Protein AF-A0A853DNW6-F1 (afdb_monomer)

Secondary structure (DSSP, 8-state):
-HHHHHHHHHHHHHHHHHHHHHHHHHHHT---TTHHHHHHHHHHHHHHHHHTT-THHHHHHHHHHHHHHHHHHSS-HHHHHHHHHHHHHHHHHHHHTT-GGGHHHHHHHHHHHHHHHHHHTTS----------------------------S----S----HHHHTT-TTS-HHHHHHHHHHHHHHHHHHHHHHHTT-TTSHHHHHHHHIIIIIHHHHHHHHHTS-HHHHHHSEEETTEEHHHHHHHHHHHHHHHHHHHHHHHHHHHHHHHHHHHHHHHHH--SSSSSTT--

Radius of gyration: 28.54 Å; Cα contacts (8 Å, |Δi|>4): 208; chains: 1; bounding box: 100×60×70 Å

Structure (mmCIF, N/CA/C/O backbone):
data_AF-A0A853DNW6-F1
#
_entry.id   AF-A0A853DNW6-F1
#
loop_
_atom_site.group_PDB
_atom_site.id
_atom_site.type_symbol
_atom_site.label_atom_id
_atom_site.label_alt_id
_atom_site.label_comp_id
_atom_site.label_asym_id
_atom_site.label_entity_id
_atom_site.label_seq_id
_atom_site.pdbx_PDB_ins_code
_atom_site.Cartn_x
_atom_site.Cartn_y
_atom_site.Cartn_z
_atom_site.occupancy
_atom_site.B_iso_or_equiv
_atom_site.auth_seq_id
_atom_site.auth_comp_id
_atom_site.auth_asym_id
_atom_site.auth_atom_id
_atom_site.pdbx_PDB_model_num
ATOM 1 N N . MET A 1 1 ? 11.569 -39.059 -43.921 1.00 50.84 1 MET A N 1
ATOM 2 C CA . MET A 1 1 ? 10.631 -37.944 -44.204 1.00 50.84 1 MET A CA 1
ATOM 3 C C . MET A 1 1 ? 9.638 -37.727 -43.059 1.00 50.84 1 MET A C 1
ATOM 5 O O . MET A 1 1 ? 9.382 -36.578 -42.733 1.00 50.84 1 MET A O 1
ATOM 9 N N . VAL A 1 2 ? 9.155 -38.789 -42.397 1.00 51.53 2 VAL A N 1
ATOM 10 C CA . VAL A 1 2 ? 8.300 -38.691 -41.195 1.00 51.53 2 VAL A CA 1
ATOM 11 C C . VAL A 1 2 ? 9.024 -38.012 -40.018 1.00 51.53 2 VAL A C 1
ATOM 13 O O . VAL A 1 2 ? 8.469 -37.085 -39.447 1.00 51.53 2 VAL A O 1
ATOM 16 N N . ASP A 1 3 ? 10.299 -38.324 -39.749 1.00 52.59 3 ASP A N 1
ATOM 17 C CA . ASP A 1 3 ? 11.045 -37.712 -38.624 1.00 52.59 3 ASP A CA 1
ATOM 18 C C . ASP A 1 3 ? 11.279 -36.198 -38.750 1.00 52.59 3 ASP A C 1
ATOM 20 O O . ASP A 1 3 ? 11.318 -35.486 -37.748 1.00 52.59 3 ASP A O 1
ATOM 24 N N . ALA A 1 4 ? 11.379 -35.675 -39.977 1.00 54.00 4 ALA A N 1
ATOM 25 C CA . ALA A 1 4 ? 11.536 -34.238 -40.215 1.00 54.00 4 ALA A CA 1
ATOM 26 C C . ALA A 1 4 ? 10.237 -33.462 -39.932 1.00 54.00 4 ALA A C 1
ATOM 28 O O . ALA A 1 4 ? 10.277 -32.344 -39.419 1.00 54.00 4 ALA A O 1
ATOM 29 N N . ILE A 1 5 ? 9.082 -34.074 -40.218 1.00 55.91 5 ILE A N 1
ATOM 30 C CA . ILE A 1 5 ? 7.760 -33.503 -39.927 1.00 55.91 5 ILE A CA 1
ATOM 31 C C . ILE A 1 5 ? 7.489 -33.567 -38.418 1.00 55.91 5 ILE A C 1
ATOM 33 O O . ILE A 1 5 ? 7.017 -32.587 -37.841 1.00 55.91 5 ILE A O 1
ATOM 37 N N . THR A 1 6 ? 7.866 -34.667 -37.758 1.00 60.12 6 THR A N 1
ATOM 38 C CA . THR A 1 6 ? 7.758 -34.812 -36.298 1.00 60.12 6 THR A CA 1
ATOM 39 C C . THR A 1 6 ? 8.654 -33.807 -35.566 1.00 60.12 6 THR A C 1
ATOM 41 O O . THR A 1 6 ? 8.214 -33.178 -34.605 1.00 60.12 6 THR A O 1
ATOM 44 N N . GLY A 1 7 ? 9.880 -33.579 -36.054 1.00 62.66 7 GLY A N 1
ATOM 45 C CA . GLY A 1 7 ? 10.804 -32.589 -35.496 1.00 62.66 7 GLY A CA 1
ATOM 46 C C . GLY A 1 7 ? 10.314 -31.145 -35.649 1.00 62.66 7 GLY A C 1
ATOM 47 O O . GLY A 1 7 ? 10.328 -30.385 -34.681 1.00 62.66 7 GLY A O 1
ATOM 48 N N . ALA A 1 8 ? 9.812 -30.772 -36.831 1.00 68.44 8 ALA A N 1
ATOM 49 C CA . ALA A 1 8 ? 9.242 -29.442 -37.060 1.00 68.44 8 ALA A CA 1
ATOM 50 C C . ALA A 1 8 ? 7.983 -29.196 -36.207 1.00 68.44 8 ALA A C 1
ATOM 52 O O . ALA A 1 8 ? 7.830 -28.120 -35.625 1.00 68.44 8 ALA A O 1
ATOM 53 N N . GLY A 1 9 ? 7.120 -30.210 -36.068 1.00 69.00 9 GLY A N 1
ATOM 54 C CA . GLY A 1 9 ? 5.950 -30.157 -35.190 1.00 69.00 9 GLY A CA 1
ATOM 55 C C . GLY A 1 9 ? 6.324 -29.921 -33.725 1.00 69.00 9 GLY A C 1
ATOM 56 O O . GLY A 1 9 ? 5.719 -29.079 -33.064 1.00 69.00 9 GLY A O 1
ATOM 57 N N . LEU A 1 10 ? 7.378 -30.580 -33.236 1.00 70.62 10 LEU A N 1
ATOM 58 C CA . LEU A 1 10 ? 7.856 -30.427 -31.859 1.00 70.62 10 LEU A CA 1
ATOM 59 C C . LEU A 1 10 ? 8.380 -29.006 -31.568 1.00 70.62 10 LEU A C 1
ATOM 61 O O . LEU A 1 10 ? 8.158 -28.468 -30.483 1.00 70.62 10 LEU A O 1
ATOM 65 N N . VAL A 1 11 ? 9.046 -28.369 -32.539 1.00 76.88 11 VAL A N 1
ATOM 66 C CA . VAL A 1 11 ? 9.532 -26.983 -32.405 1.00 76.88 11 VAL A CA 1
ATOM 67 C C . VAL A 1 11 ? 8.363 -26.002 -32.329 1.00 76.88 11 VAL A C 1
ATOM 69 O O . VAL A 1 11 ? 8.339 -25.146 -31.445 1.00 76.88 11 VAL A O 1
ATOM 72 N N . VAL A 1 12 ? 7.359 -26.156 -33.198 1.00 78.69 12 VAL A N 1
ATOM 73 C CA . VAL A 1 12 ? 6.156 -25.306 -33.182 1.00 78.69 12 VAL A CA 1
ATOM 74 C C . VAL A 1 12 ? 5.404 -25.447 -31.856 1.00 78.69 12 VAL A C 1
ATOM 76 O O . VAL A 1 12 ? 5.006 -24.440 -31.268 1.00 78.69 12 VAL A O 1
ATOM 79 N N . VAL A 1 13 ? 5.270 -26.675 -31.344 1.00 76.94 13 VAL A N 1
ATOM 80 C CA . VAL A 1 13 ? 4.630 -26.950 -30.048 1.00 76.94 13 VAL A CA 1
ATOM 81 C C . VAL A 1 13 ? 5.397 -26.289 -28.896 1.00 76.94 13 VAL A C 1
ATOM 83 O O . VAL A 1 13 ? 4.774 -25.657 -28.045 1.00 76.94 13 VAL A O 1
ATOM 86 N N . ASN A 1 14 ? 6.734 -26.339 -28.893 1.00 78.06 14 ASN A N 1
ATOM 87 C CA . ASN A 1 14 ? 7.559 -25.696 -27.862 1.00 78.06 14 ASN A CA 1
ATOM 88 C C . ASN A 1 14 ? 7.507 -24.158 -27.901 1.00 78.06 14 ASN A C 1
ATOM 90 O O . ASN A 1 14 ? 7.472 -23.514 -26.850 1.00 78.06 14 ASN A O 1
ATOM 94 N N . VAL A 1 15 ? 7.451 -23.551 -29.089 1.00 81.56 15 VAL A N 1
ATOM 95 C CA . VAL A 1 15 ? 7.295 -22.092 -29.225 1.00 81.56 15 VAL A CA 1
ATOM 96 C C . VAL A 1 15 ? 5.901 -21.652 -28.768 1.00 81.56 15 VAL A C 1
ATOM 98 O O . VAL A 1 15 ? 5.775 -20.697 -27.998 1.00 81.56 15 VAL A O 1
ATOM 101 N N . ALA A 1 16 ? 4.853 -22.381 -29.167 1.00 79.31 16 ALA A N 1
ATOM 102 C CA . ALA A 1 16 ? 3.482 -22.122 -28.725 1.00 79.31 16 ALA A CA 1
ATOM 103 C C . ALA A 1 16 ? 3.336 -22.251 -27.198 1.00 79.31 16 ALA A C 1
ATOM 105 O O . ALA A 1 16 ? 2.684 -21.425 -26.557 1.00 79.31 16 ALA A O 1
ATOM 106 N N . ALA A 1 17 ? 4.005 -23.242 -26.612 1.00 75.44 17 ALA A N 1
ATOM 107 C CA . ALA A 1 17 ? 4.145 -23.437 -25.175 1.00 75.44 17 ALA A CA 1
ATOM 108 C C . ALA A 1 17 ? 4.784 -22.236 -24.456 1.00 75.44 17 ALA A C 1
ATOM 110 O O . ALA A 1 17 ? 4.257 -21.770 -23.439 1.00 75.44 17 ALA A O 1
ATOM 111 N N . GLY A 1 18 ? 5.875 -21.686 -24.996 1.00 74.44 18 GLY A N 1
ATOM 112 C CA . GLY A 1 18 ? 6.525 -20.497 -24.439 1.00 74.44 18 GLY A CA 1
ATOM 113 C C . GLY A 1 18 ? 5.606 -19.273 -24.433 1.00 74.44 18 GLY A C 1
ATOM 114 O O . GLY A 1 18 ? 5.425 -18.630 -23.396 1.00 74.44 18 GLY A O 1
ATOM 115 N N . VAL A 1 19 ? 4.942 -19.003 -25.561 1.00 82.94 19 VAL A N 1
ATOM 116 C CA . VAL A 1 19 ? 3.981 -17.893 -25.680 1.00 82.94 19 VAL A CA 1
ATOM 117 C C . VAL A 1 19 ? 2.788 -18.091 -24.742 1.00 82.94 19 VAL A C 1
ATOM 119 O O . VAL A 1 19 ? 2.389 -17.162 -24.037 1.00 82.94 19 VAL A O 1
ATOM 122 N N . GLY A 1 20 ? 2.242 -19.309 -24.674 1.00 75.81 20 GLY A N 1
ATOM 123 C CA . GLY A 1 20 ? 1.128 -19.642 -23.789 1.00 75.81 20 GLY A CA 1
ATOM 124 C C . GLY A 1 20 ? 1.456 -19.407 -22.313 1.00 75.81 20 GLY A C 1
ATOM 125 O O . GLY A 1 20 ? 0.621 -18.890 -21.571 1.00 75.81 20 GLY A O 1
ATOM 126 N N . THR A 1 21 ? 2.685 -19.717 -21.894 1.00 75.75 21 THR A N 1
ATOM 127 C CA . THR A 1 21 ? 3.151 -19.523 -20.513 1.00 75.75 21 THR A CA 1
ATOM 128 C C . THR A 1 21 ? 3.262 -18.035 -20.158 1.00 75.75 21 THR A C 1
ATOM 130 O O . THR A 1 21 ? 2.821 -17.616 -19.085 1.00 75.75 21 THR A O 1
ATOM 133 N N . ALA A 1 22 ? 3.760 -17.205 -21.081 1.00 78.31 22 ALA A N 1
ATOM 134 C CA . ALA A 1 22 ? 3.825 -15.752 -20.901 1.00 78.31 22 ALA A CA 1
ATOM 135 C C . ALA A 1 22 ? 2.426 -15.113 -20.809 1.00 78.31 22 ALA A C 1
ATOM 137 O O . ALA A 1 22 ? 2.160 -14.283 -19.934 1.00 78.31 22 ALA A O 1
ATOM 138 N N . VAL A 1 23 ? 1.493 -15.550 -21.663 1.00 81.38 23 VAL A N 1
ATOM 139 C CA . VAL A 1 23 ? 0.086 -15.123 -21.598 1.00 81.38 23 VAL A CA 1
ATOM 140 C C . VAL A 1 23 ? -0.550 -15.565 -20.280 1.00 81.38 23 VAL A C 1
ATOM 142 O O . VAL A 1 23 ? -1.271 -14.785 -19.653 1.00 81.38 23 VAL A O 1
ATOM 145 N N . TYR A 1 24 ? -0.261 -16.785 -19.822 1.00 79.62 24 TYR A N 1
ATOM 146 C CA . TYR A 1 24 ? -0.771 -17.293 -18.555 1.00 79.62 24 TYR A CA 1
ATOM 147 C C . TYR A 1 24 ? -0.321 -16.435 -17.375 1.00 79.62 24 TYR A C 1
ATOM 149 O O . TYR A 1 24 ? -1.185 -15.983 -16.620 1.00 79.62 24 TYR A O 1
ATOM 157 N N . ALA A 1 25 ? 0.972 -16.110 -17.279 1.00 77.50 25 ALA A N 1
ATOM 158 C CA . ALA A 1 25 ? 1.502 -15.205 -16.260 1.00 77.50 25 ALA A CA 1
ATOM 159 C C . ALA A 1 25 ? 0.790 -13.840 -16.282 1.00 77.50 25 ALA A C 1
ATOM 161 O O . ALA A 1 25 ? 0.312 -13.363 -15.251 1.00 77.50 25 ALA A O 1
ATOM 162 N N . GLY A 1 26 ? 0.609 -13.251 -17.469 1.00 74.50 26 GLY A N 1
ATOM 163 C CA . GLY A 1 26 ? -0.107 -11.982 -17.625 1.00 74.50 26 GLY A CA 1
ATOM 164 C C . GLY A 1 26 ? -1.573 -12.043 -17.176 1.00 74.50 26 GLY A C 1
ATOM 165 O O . GLY A 1 26 ? -2.093 -11.081 -16.605 1.00 74.50 26 GLY A O 1
ATOM 166 N N . THR A 1 27 ? -2.254 -13.177 -17.384 1.00 77.06 27 THR A N 1
ATOM 167 C CA . THR A 1 27 ? -3.614 -13.358 -16.852 1.00 77.06 27 THR A CA 1
ATOM 168 C C . THR A 1 27 ? -3.612 -13.604 -15.348 1.00 77.06 27 THR A C 1
ATOM 170 O O . THR A 1 27 ? -4.422 -12.999 -14.657 1.00 77.06 27 THR A O 1
ATOM 173 N N . ALA A 1 28 ? -2.694 -14.415 -14.821 1.00 71.31 28 ALA A N 1
ATOM 174 C CA . ALA A 1 28 ? -2.645 -14.783 -13.410 1.00 71.31 28 ALA A CA 1
ATOM 175 C C . ALA A 1 28 ? -2.499 -13.559 -12.485 1.00 71.31 28 ALA A C 1
ATOM 177 O O . ALA A 1 28 ? -3.177 -13.480 -11.460 1.00 71.31 28 ALA A O 1
ATOM 178 N N . PHE A 1 29 ? -1.700 -12.566 -12.890 1.00 72.94 29 PHE A N 1
ATOM 179 C CA . PHE A 1 29 ? -1.454 -11.344 -12.109 1.00 72.94 29 PHE A CA 1
ATOM 180 C C . PHE A 1 29 ? -2.278 -10.123 -12.566 1.00 72.94 29 PHE A C 1
ATOM 182 O O . PHE A 1 29 ? -2.236 -9.058 -11.948 1.00 72.94 29 PHE A O 1
ATOM 189 N N . GLY A 1 30 ? -3.077 -10.254 -13.629 1.00 66.06 30 GLY A N 1
ATOM 190 C CA . GLY A 1 30 ? -3.835 -9.147 -14.212 1.00 66.06 30 GLY A CA 1
ATOM 191 C C . GLY A 1 30 ? -5.030 -8.680 -13.363 1.00 66.06 30 GLY A C 1
ATOM 192 O O . GLY A 1 30 ? -5.907 -9.464 -12.986 1.00 66.06 30 GLY A O 1
ATOM 193 N N . ARG A 1 31 ? -5.150 -7.359 -13.151 1.00 60.19 31 ARG A N 1
ATOM 194 C CA . ARG A 1 31 ? -6.245 -6.699 -12.394 1.00 60.19 31 ARG A CA 1
ATOM 195 C C . ARG A 1 31 ? -7.592 -6.582 -13.145 1.00 60.19 31 ARG A C 1
ATOM 197 O O . ARG A 1 31 ? -8.486 -5.877 -12.690 1.00 60.19 31 ARG A O 1
ATOM 204 N N . ARG A 1 32 ? -7.778 -7.252 -14.291 1.00 63.00 32 ARG A N 1
ATOM 205 C CA . ARG A 1 32 ? -8.966 -7.069 -15.155 1.00 63.00 32 ARG A CA 1
ATOM 206 C C . ARG A 1 32 ? -10.222 -7.815 -14.636 1.00 63.00 32 ARG A C 1
ATOM 208 O O . ARG A 1 32 ? -10.110 -8.917 -14.101 1.00 63.00 32 ARG A O 1
ATOM 215 N N . PRO A 1 33 ? -11.444 -7.283 -14.854 1.00 50.28 33 PRO A N 1
ATOM 216 C CA . PRO A 1 33 ? -12.690 -7.832 -14.291 1.00 50.28 33 PRO A CA 1
ATOM 217 C C . PRO A 1 33 ? 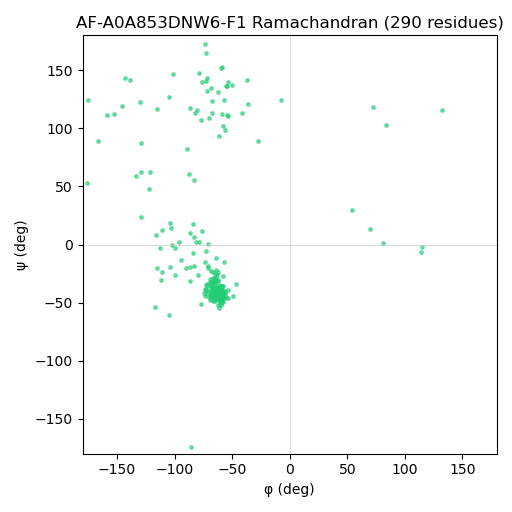-13.174 -9.174 -14.884 1.00 50.28 33 PRO A C 1
ATOM 219 O O . PRO A 1 33 ? -14.170 -9.712 -14.420 1.00 50.28 33 PRO A O 1
ATOM 222 N N . ASN A 1 34 ? -12.464 -9.769 -15.851 1.00 60.62 34 ASN A N 1
ATOM 223 C CA . ASN A 1 34 ? -12.807 -11.065 -16.468 1.00 60.62 34 ASN A CA 1
ATOM 224 C C . ASN A 1 34 ? -11.635 -12.065 -16.486 1.00 60.62 34 ASN A C 1
ATOM 226 O O . ASN A 1 34 ? -11.587 -12.973 -17.319 1.00 60.62 34 ASN A O 1
ATOM 230 N N . THR A 1 35 ? -10.676 -11.899 -15.573 1.00 68.12 35 THR A N 1
ATOM 231 C CA . THR A 1 35 ? -9.453 -12.712 -15.530 1.00 68.12 35 THR A CA 1
ATOM 232 C C . THR A 1 35 ? -9.736 -14.212 -15.391 1.00 68.12 35 THR A C 1
ATOM 234 O O . THR A 1 35 ? -9.145 -15.002 -16.114 1.00 68.12 35 THR A O 1
ATOM 237 N N . VAL A 1 36 ? -10.705 -14.615 -14.562 1.00 68.25 36 VAL A N 1
ATOM 238 C CA . VAL A 1 36 ? -10.947 -16.036 -14.240 1.00 68.25 36 VAL A CA 1
ATOM 239 C C . VAL A 1 36 ? -11.305 -16.873 -15.473 1.00 68.25 36 VAL A C 1
ATOM 241 O O . VAL A 1 36 ? -10.688 -17.907 -15.710 1.00 68.25 36 VAL A O 1
ATOM 244 N N . ARG A 1 37 ? -12.254 -16.412 -16.302 1.00 76.00 37 ARG A N 1
ATOM 245 C CA . ARG A 1 37 ? -12.680 -17.155 -17.504 1.00 76.00 37 ARG A CA 1
ATOM 246 C C . ARG A 1 37 ? -11.546 -17.284 -18.521 1.00 76.00 37 ARG A C 1
ATOM 248 O O . ARG A 1 37 ? -11.428 -18.311 -19.176 1.00 76.00 37 ARG A O 1
ATOM 255 N N . ARG A 1 38 ? -10.709 -16.249 -18.641 1.00 76.06 38 ARG A N 1
ATOM 256 C CA . ARG A 1 38 ? -9.553 -16.252 -19.548 1.00 76.06 38 ARG A CA 1
ATOM 257 C C . ARG A 1 38 ? -8.448 -17.174 -19.039 1.00 76.06 38 ARG A C 1
ATOM 259 O O . ARG A 1 38 ? -7.919 -17.943 -19.829 1.00 76.06 38 ARG A O 1
ATOM 266 N N . SER A 1 39 ? -8.159 -17.163 -17.738 1.00 76.12 39 SER A N 1
ATOM 267 C CA . SER A 1 39 ? -7.160 -18.053 -17.144 1.00 76.12 39 SER A CA 1
ATOM 268 C C . SER A 1 39 ? -7.533 -19.527 -17.300 1.00 76.12 39 SER A C 1
ATOM 270 O O . SER A 1 39 ? -6.659 -20.308 -17.641 1.00 76.12 39 SER A O 1
ATOM 272 N N . VAL A 1 40 ? -8.809 -19.909 -17.150 1.00 79.31 40 VAL A N 1
ATOM 273 C CA . VAL A 1 40 ? -9.253 -21.305 -17.366 1.00 79.31 40 VAL A CA 1
ATOM 274 C C . VAL A 1 40 ? -8.975 -21.775 -18.795 1.00 79.31 40 VAL A C 1
ATOM 276 O O . VAL A 1 40 ? -8.433 -22.859 -18.985 1.00 79.31 40 VAL A O 1
ATOM 279 N N . VAL A 1 41 ? -9.299 -20.950 -19.797 1.00 82.19 41 VAL A N 1
ATOM 280 C CA . VAL A 1 41 ? -9.031 -21.285 -21.206 1.00 82.19 41 VAL A CA 1
ATOM 281 C C . VAL A 1 41 ? -7.530 -21.450 -21.442 1.00 82.19 41 VAL A C 1
ATOM 283 O O . VAL A 1 41 ? -7.116 -22.419 -22.066 1.00 82.19 41 VAL A O 1
ATOM 286 N N . VAL A 1 42 ? -6.709 -20.546 -20.901 1.00 81.31 42 VAL A N 1
ATOM 287 C CA . VAL A 1 42 ? -5.250 -20.622 -21.052 1.00 81.31 42 VAL A CA 1
ATOM 288 C C . VAL A 1 42 ? -4.673 -21.856 -20.349 1.00 81.31 42 VAL A C 1
ATOM 290 O O . VAL A 1 42 ? -3.845 -22.541 -20.936 1.00 81.31 42 VAL A O 1
ATOM 293 N N . ILE A 1 43 ? -5.143 -22.198 -19.145 1.00 80.00 43 ILE A N 1
ATOM 294 C CA . ILE A 1 43 ? -4.722 -23.414 -18.424 1.00 80.00 43 ILE A CA 1
ATOM 295 C C . ILE A 1 43 ? -5.045 -24.669 -19.244 1.00 80.00 43 ILE A C 1
ATOM 297 O O . ILE A 1 43 ? -4.197 -25.549 -19.367 1.00 80.00 43 ILE A O 1
ATOM 301 N N . LEU A 1 44 ? -6.239 -24.739 -19.842 1.00 83.38 44 LEU A N 1
ATOM 302 C CA . LEU A 1 44 ? -6.650 -25.870 -20.678 1.00 83.38 44 LEU A CA 1
ATOM 303 C C . LEU A 1 44 ? -5.746 -25.999 -21.912 1.00 83.38 44 LEU A C 1
ATOM 305 O O . LEU A 1 44 ? -5.258 -27.089 -22.203 1.00 83.38 44 LEU A O 1
ATOM 309 N N . VAL A 1 45 ? -5.453 -24.882 -22.584 1.00 83.81 45 VAL A N 1
ATOM 310 C CA . VAL A 1 45 ? -4.518 -24.845 -23.721 1.00 83.81 45 VAL A CA 1
ATOM 311 C C . VAL A 1 45 ? -3.119 -25.319 -23.310 1.00 83.81 45 VAL A C 1
ATOM 313 O O . VAL A 1 45 ? -2.515 -26.113 -24.028 1.00 83.81 45 VAL A O 1
ATOM 316 N N . LEU A 1 46 ? -2.620 -24.906 -22.140 1.00 77.69 46 LEU A N 1
ATOM 317 C CA . LEU A 1 46 ? -1.325 -25.363 -21.622 1.00 77.69 46 LEU A CA 1
ATOM 318 C C . LEU A 1 46 ? -1.315 -26.859 -21.282 1.00 77.69 46 LEU A C 1
ATOM 320 O O . LEU A 1 46 ? -0.320 -27.527 -21.552 1.00 77.69 46 LEU A O 1
ATOM 324 N N . CYS A 1 47 ? -2.411 -27.407 -20.749 1.00 78.62 47 CYS A N 1
ATOM 325 C CA . CYS A 1 47 ? -2.527 -28.846 -20.492 1.00 78.62 47 CYS A CA 1
ATOM 326 C C . CYS A 1 47 ? -2.492 -29.655 -21.797 1.00 78.62 47 CYS A C 1
ATOM 328 O O . CYS A 1 47 ? -1.812 -30.675 -21.876 1.00 78.62 47 CYS A O 1
ATOM 330 N N . VAL A 1 48 ? -3.180 -29.180 -22.840 1.00 81.88 48 VAL A N 1
ATOM 331 C CA . VAL A 1 48 ? -3.158 -29.813 -24.168 1.00 81.88 48 VAL A CA 1
ATOM 332 C C . VAL A 1 48 ? -1.752 -29.763 -24.776 1.00 81.88 48 VAL A C 1
ATOM 334 O O . VAL A 1 48 ? -1.274 -30.773 -25.285 1.00 81.88 48 VAL A O 1
ATOM 337 N N . LEU A 1 49 ? -1.052 -28.629 -24.665 1.00 77.75 49 LEU A N 1
ATOM 338 C CA . LEU A 1 49 ? 0.337 -28.489 -25.126 1.00 77.75 49 LEU A CA 1
ATOM 339 C C . LEU A 1 49 ? 1.306 -29.416 -24.376 1.00 77.75 49 LEU A C 1
ATOM 341 O O . LEU A 1 49 ? 2.208 -29.985 -24.990 1.00 77.75 49 LEU A O 1
ATOM 345 N N . ALA A 1 50 ? 1.103 -29.610 -23.072 1.00 76.56 50 ALA A N 1
ATOM 346 C CA . ALA A 1 50 ? 1.898 -30.542 -22.281 1.00 76.56 50 ALA A CA 1
ATOM 347 C C . ALA A 1 50 ? 1.687 -32.005 -22.721 1.00 76.56 50 ALA A C 1
ATOM 349 O O . ALA A 1 50 ? 2.665 -32.739 -22.852 1.00 76.56 50 ALA A O 1
ATOM 350 N N . LEU A 1 51 ? 0.449 -32.408 -23.045 1.00 78.31 51 LEU A N 1
ATOM 351 C CA . LEU A 1 51 ? 0.145 -33.737 -23.607 1.00 78.31 51 LEU A CA 1
ATOM 352 C C . LEU A 1 51 ? 0.720 -33.942 -25.020 1.00 78.31 51 LEU A C 1
ATOM 354 O O . LEU A 1 51 ? 1.055 -35.064 -25.388 1.00 78.31 51 LEU A O 1
ATOM 358 N N . LEU A 1 52 ? 0.867 -32.867 -25.799 1.00 77.88 52 LEU A N 1
ATOM 359 C CA . LEU A 1 52 ? 1.438 -32.877 -27.155 1.00 77.88 52 LEU A CA 1
ATOM 360 C C . LEU A 1 52 ? 2.979 -32.950 -27.187 1.00 77.88 52 LEU A C 1
ATOM 362 O O . LEU A 1 52 ? 3.561 -32.920 -28.270 1.00 77.88 52 LEU A O 1
ATOM 366 N N . GLY A 1 53 ? 3.647 -33.048 -26.030 1.00 70.44 53 GLY A N 1
ATOM 367 C CA . GLY A 1 53 ? 5.099 -33.253 -25.934 1.00 70.44 53 GLY A CA 1
ATOM 368 C C . GLY A 1 53 ? 5.887 -32.101 -25.302 1.00 70.44 53 GLY A C 1
ATOM 369 O O . GLY A 1 53 ? 7.094 -32.235 -25.106 1.00 70.44 53 GLY A O 1
ATOM 370 N N . ALA A 1 54 ? 5.243 -30.993 -24.916 1.00 75.88 54 ALA A N 1
ATOM 371 C CA . ALA A 1 54 ? 5.900 -29.890 -24.206 1.00 75.88 54 ALA A CA 1
ATOM 372 C C . ALA A 1 54 ? 5.901 -30.104 -22.680 1.00 75.88 54 ALA A C 1
ATOM 374 O O . ALA A 1 54 ? 5.351 -29.304 -21.922 1.00 75.88 54 ALA A O 1
ATOM 375 N N . GLY A 1 55 ? 6.532 -31.183 -22.208 1.00 71.69 55 GLY A N 1
ATOM 376 C CA . GLY A 1 55 ? 6.542 -31.548 -20.781 1.00 71.69 55 GLY A CA 1
ATOM 377 C C . GLY A 1 55 ? 7.119 -30.468 -19.850 1.00 71.69 55 GLY A C 1
ATOM 378 O O . GLY A 1 55 ? 6.694 -30.350 -18.703 1.00 71.69 55 GLY A O 1
ATOM 379 N N . TRP A 1 56 ? 8.020 -29.609 -20.347 1.00 78.25 56 TRP A N 1
ATOM 380 C CA . TRP A 1 56 ? 8.600 -28.495 -19.581 1.00 78.25 56 TRP A CA 1
ATOM 381 C C . TRP A 1 56 ? 7.559 -27.443 -19.149 1.00 78.25 56 TRP A C 1
ATOM 383 O O . TRP A 1 56 ? 7.721 -26.784 -18.120 1.00 78.25 56 TRP A O 1
ATOM 393 N N . VAL A 1 57 ? 6.455 -27.318 -19.893 1.00 80.12 57 VAL A N 1
ATOM 394 C CA . VAL A 1 57 ? 5.368 -26.371 -19.603 1.00 80.12 57 VAL A CA 1
ATOM 395 C C . VAL A 1 57 ? 4.662 -26.713 -18.307 1.00 80.12 57 VAL A C 1
ATOM 397 O O . VAL A 1 57 ? 4.228 -25.809 -17.599 1.00 80.12 57 VAL A O 1
ATOM 400 N N . ALA A 1 58 ? 4.570 -27.999 -17.962 1.00 77.25 58 ALA A N 1
ATOM 401 C CA . ALA A 1 58 ? 3.957 -28.417 -16.709 1.00 77.25 58 ALA A CA 1
ATOM 402 C C . ALA A 1 58 ? 4.717 -27.841 -15.502 1.00 77.25 58 ALA A C 1
ATOM 404 O O . ALA A 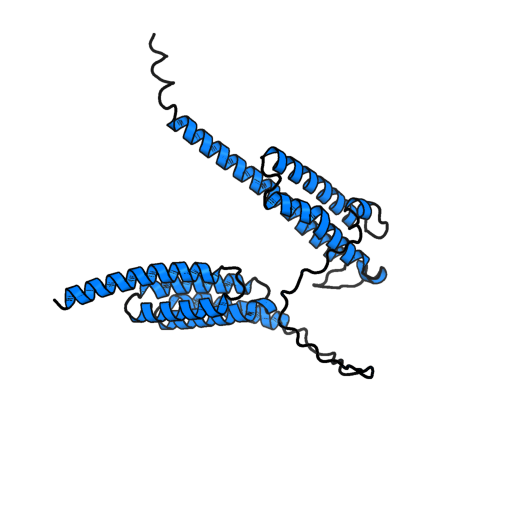1 58 ? 4.094 -27.386 -14.544 1.00 77.25 58 ALA A O 1
ATOM 405 N N . PHE A 1 59 ? 6.051 -27.763 -15.580 1.00 77.25 59 PHE A N 1
ATOM 406 C CA . PHE A 1 59 ? 6.888 -27.179 -14.529 1.00 77.25 59 PHE A CA 1
ATOM 407 C C . PHE A 1 59 ? 6.693 -25.661 -14.419 1.00 77.25 59 PHE A C 1
ATOM 409 O O . PHE A 1 59 ? 6.457 -25.143 -13.326 1.00 77.25 59 PHE A O 1
ATOM 416 N N . ALA A 1 60 ? 6.734 -24.944 -15.546 1.00 78.62 60 ALA A N 1
ATOM 417 C CA . ALA A 1 60 ? 6.568 -23.489 -15.563 1.00 78.62 60 ALA A CA 1
ATOM 418 C C . ALA A 1 60 ? 5.135 -23.056 -15.195 1.00 78.62 60 ALA A C 1
ATOM 420 O O . ALA A 1 60 ? 4.932 -22.142 -14.391 1.00 78.62 60 ALA A O 1
ATOM 421 N N . GLY A 1 61 ? 4.130 -23.748 -15.736 1.00 75.81 61 GLY A N 1
ATOM 422 C CA . GLY A 1 61 ? 2.715 -23.518 -15.453 1.00 75.81 61 GLY A CA 1
ATOM 423 C C . GLY A 1 61 ? 2.360 -23.774 -13.990 1.00 75.81 61 GLY A C 1
ATOM 424 O O . GLY A 1 61 ? 1.622 -22.984 -13.389 1.00 75.81 61 GLY A O 1
ATOM 425 N N . ALA A 1 62 ? 2.935 -24.815 -13.380 1.00 77.31 62 ALA A N 1
ATOM 426 C CA . ALA A 1 62 ? 2.755 -25.086 -11.959 1.00 77.31 62 ALA A CA 1
ATOM 427 C C . ALA A 1 62 ? 3.333 -23.976 -11.070 1.00 77.31 62 ALA A C 1
ATOM 429 O O . ALA A 1 62 ? 2.654 -23.534 -10.145 1.00 77.31 62 ALA A O 1
ATOM 430 N N . GLY A 1 63 ? 4.529 -23.463 -11.379 1.00 76.81 63 GLY A N 1
ATOM 431 C CA . GLY A 1 63 ? 5.136 -22.357 -10.628 1.00 76.81 63 GLY A CA 1
ATOM 432 C C . GLY A 1 63 ? 4.283 -21.083 -10.649 1.00 76.81 63 GLY A C 1
ATOM 433 O O . GLY A 1 63 ? 4.047 -20.466 -9.609 1.00 76.81 63 GLY A O 1
ATOM 434 N N . ILE A 1 64 ? 3.735 -20.725 -11.814 1.00 81.00 64 ILE A N 1
ATOM 435 C CA . ILE A 1 64 ? 2.847 -19.558 -11.956 1.00 81.00 64 ILE A CA 1
ATOM 436 C C . ILE A 1 64 ? 1.525 -19.778 -11.204 1.00 81.00 64 ILE A C 1
ATOM 438 O O . ILE A 1 64 ? 1.033 -18.865 -10.537 1.00 81.00 64 ILE A O 1
ATOM 442 N N . SER A 1 65 ? 0.967 -20.992 -11.262 1.00 79.00 65 SER A N 1
ATOM 443 C CA . SER A 1 65 ? -0.258 -21.356 -10.533 1.00 79.00 65 SER A CA 1
ATOM 444 C C . SER A 1 65 ? -0.055 -21.288 -9.017 1.00 79.00 65 SER A C 1
ATOM 446 O O . SER A 1 65 ? -0.930 -20.803 -8.298 1.00 79.00 65 SER A O 1
ATOM 448 N N . LEU A 1 66 ? 1.114 -21.726 -8.539 1.00 78.31 66 LEU A N 1
ATOM 449 C CA . LEU A 1 66 ? 1.507 -21.685 -7.134 1.00 78.31 66 LEU A CA 1
ATOM 450 C C . LEU A 1 66 ? 1.635 -20.240 -6.650 1.00 78.31 66 LEU A C 1
ATOM 452 O O . LEU A 1 66 ? 1.036 -19.876 -5.642 1.00 78.31 66 LEU A O 1
ATOM 456 N N . ALA A 1 67 ? 2.341 -19.395 -7.403 1.00 78.00 67 ALA A N 1
ATOM 457 C CA . ALA A 1 67 ? 2.468 -17.976 -7.093 1.00 78.00 67 ALA A CA 1
ATOM 458 C C . ALA A 1 67 ? 1.094 -17.284 -7.052 1.00 78.00 67 ALA A C 1
ATOM 460 O O . ALA A 1 67 ? 0.785 -16.576 -6.095 1.00 78.00 67 ALA A O 1
ATOM 461 N N . ALA A 1 68 ? 0.222 -17.561 -8.027 1.00 78.44 68 ALA A N 1
ATOM 462 C CA . ALA A 1 68 ? -1.141 -17.034 -8.049 1.00 78.44 68 ALA A CA 1
ATOM 463 C C . ALA A 1 68 ? -1.983 -17.517 -6.854 1.00 78.44 68 ALA A C 1
ATOM 465 O O . ALA A 1 68 ? -2.757 -16.740 -6.292 1.00 78.44 68 ALA A O 1
ATOM 466 N N . PHE A 1 69 ? -1.833 -18.783 -6.448 1.00 78.38 69 PHE A N 1
ATOM 467 C CA . PHE A 1 69 ? -2.487 -19.342 -5.265 1.00 78.38 69 PHE A CA 1
ATOM 468 C C . PHE A 1 69 ? -2.013 -18.652 -3.983 1.00 78.38 69 PHE A C 1
ATOM 470 O O . PHE A 1 69 ? -2.843 -18.222 -3.183 1.00 78.38 69 PHE A O 1
ATOM 477 N N . VAL A 1 70 ? -0.702 -18.470 -3.820 1.00 76.44 70 VAL A N 1
ATOM 478 C CA . VAL A 1 70 ? -0.105 -17.762 -2.680 1.00 76.44 70 VAL A CA 1
ATOM 479 C C . VAL A 1 70 ? -0.619 -16.322 -2.619 1.00 76.44 70 VAL A C 1
ATOM 481 O O . VAL A 1 70 ? -1.188 -15.920 -1.606 1.00 76.44 70 VAL A O 1
ATOM 484 N N . THR A 1 71 ? -0.537 -15.558 -3.712 1.00 77.06 71 THR A N 1
ATOM 485 C CA . THR A 1 71 ? -1.050 -14.177 -3.759 1.00 77.06 71 THR A CA 1
ATOM 486 C C . THR A 1 71 ? -2.541 -14.104 -3.424 1.00 77.06 71 THR A C 1
ATOM 488 O O . THR A 1 71 ? -2.984 -13.203 -2.712 1.00 77.06 71 THR A O 1
ATOM 491 N N . ALA A 1 72 ? -3.329 -15.065 -3.905 1.00 71.69 72 ALA A N 1
ATOM 492 C CA . ALA A 1 72 ? -4.750 -15.143 -3.600 1.00 71.69 72 ALA A CA 1
ATOM 493 C C . ALA A 1 72 ? -5.033 -15.511 -2.131 1.00 71.69 72 ALA A C 1
ATOM 495 O O . ALA A 1 72 ? -6.025 -15.037 -1.575 1.00 71.69 72 ALA A O 1
ATOM 496 N N . MET A 1 73 ? -4.172 -16.317 -1.501 1.00 70.81 73 MET A N 1
ATOM 497 C CA . MET A 1 73 ? -4.309 -16.768 -0.111 1.00 70.81 73 MET A CA 1
ATOM 498 C C . MET A 1 73 ? -4.032 -15.645 0.899 1.00 70.81 73 MET A C 1
ATOM 500 O O . MET A 1 73 ? -4.688 -15.582 1.939 1.00 70.81 73 MET A O 1
ATOM 504 N N . PHE A 1 74 ? -3.104 -14.737 0.585 1.00 69.19 74 PHE A N 1
ATOM 505 C CA . PHE A 1 74 ? -2.816 -13.551 1.404 1.00 69.19 74 PHE A CA 1
ATOM 506 C C . PHE A 1 74 ? -3.762 -12.367 1.127 1.00 69.19 74 PHE A C 1
ATOM 508 O O . PHE A 1 74 ? -3.728 -11.370 1.844 1.00 69.19 74 PHE A O 1
ATOM 515 N N . GLY A 1 75 ? -4.624 -12.471 0.110 1.00 66.81 75 GLY A N 1
ATOM 516 C CA . GLY A 1 75 ? -5.643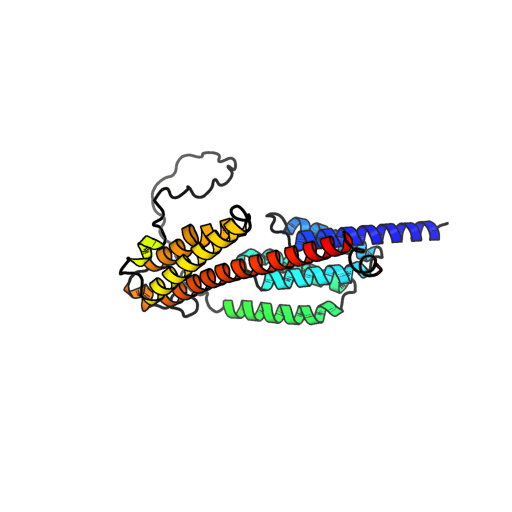 -11.473 -0.209 1.00 66.81 75 GLY A CA 1
ATOM 517 C C . GLY A 1 75 ? -6.954 -11.648 0.570 1.00 66.81 75 GLY A C 1
ATOM 518 O O . GLY A 1 75 ? -7.109 -12.514 1.425 1.00 66.81 75 GLY A O 1
ATOM 519 N N . ASN A 1 76 ? -7.961 -10.836 0.240 1.00 69.25 76 ASN A N 1
ATOM 520 C CA . ASN A 1 76 ? -9.293 -10.950 0.844 1.00 69.25 76 ASN A CA 1
ATOM 521 C C . ASN A 1 76 ? -10.012 -12.226 0.354 1.00 69.25 76 ASN A C 1
ATOM 523 O O . ASN A 1 76 ? -10.452 -12.277 -0.801 1.00 69.25 76 ASN A O 1
ATOM 527 N N . LEU A 1 77 ? -10.168 -13.237 1.225 1.00 61.31 77 LEU A N 1
ATOM 528 C CA . LEU A 1 77 ? -10.721 -14.559 0.873 1.00 61.31 77 LEU A CA 1
ATOM 529 C C . LEU A 1 77 ? -12.122 -14.480 0.241 1.00 61.31 77 LEU A C 1
ATOM 531 O O . LEU A 1 77 ? -12.382 -15.169 -0.741 1.00 61.31 77 LEU A O 1
ATOM 535 N N . SER A 1 78 ? -13.012 -13.610 0.733 1.00 62.53 78 SER A N 1
ATOM 536 C CA . SER A 1 78 ? -14.395 -13.502 0.226 1.00 62.53 78 SER A CA 1
ATOM 537 C C . SER A 1 78 ? -14.476 -12.984 -1.215 1.00 62.53 78 SER A C 1
ATOM 539 O O . SER A 1 78 ? -15.319 -13.424 -1.993 1.00 62.53 78 SER A O 1
ATOM 541 N N . LYS A 1 79 ? -13.562 -12.088 -1.605 1.00 65.06 79 LYS A N 1
ATOM 542 C CA . LYS A 1 79 ? -13.481 -11.534 -2.968 1.00 65.06 79 LYS A CA 1
ATOM 543 C C . LYS A 1 79 ? -12.636 -12.405 -3.905 1.00 65.06 79 LYS A C 1
ATOM 545 O O . LYS A 1 79 ? -12.778 -12.314 -5.123 1.00 65.06 79 LYS A O 1
ATOM 550 N N . THR A 1 80 ? -11.788 -13.268 -3.345 1.00 66.94 80 THR A N 1
ATOM 551 C CA . THR A 1 80 ? -10.756 -14.018 -4.083 1.00 66.94 80 THR A CA 1
ATOM 552 C C . THR A 1 80 ? -11.023 -15.530 -4.123 1.00 66.94 80 THR A C 1
ATOM 554 O O . THR A 1 80 ? -10.334 -16.250 -4.840 1.00 66.94 80 THR A O 1
ATOM 557 N N . ALA A 1 81 ? -12.078 -16.019 -3.459 1.00 69.50 81 ALA A N 1
ATOM 558 C CA . ALA A 1 81 ? -12.452 -17.436 -3.389 1.00 69.50 81 ALA A CA 1
ATOM 559 C C . ALA A 1 81 ? -12.493 -18.138 -4.758 1.00 69.50 81 ALA A C 1
ATOM 561 O O . ALA A 1 81 ? -11.935 -19.218 -4.922 1.00 69.50 81 ALA A O 1
ATOM 562 N N . ARG A 1 82 ? -13.072 -17.501 -5.787 1.00 72.25 82 ARG A N 1
ATOM 563 C CA . ARG A 1 82 ? -13.101 -18.080 -7.145 1.00 72.25 82 ARG A CA 1
ATOM 564 C C . ARG A 1 82 ? -11.714 -18.214 -7.774 1.00 72.25 82 ARG A C 1
ATOM 566 O O . ARG A 1 82 ? -11.490 -19.143 -8.538 1.00 72.25 82 ARG A O 1
ATOM 573 N N . ARG A 1 83 ? -10.785 -17.302 -7.470 1.00 72.06 83 ARG A N 1
ATOM 574 C CA . ARG A 1 83 ? -9.403 -17.383 -7.965 1.00 72.06 83 ARG A CA 1
ATOM 575 C C . ARG A 1 83 ? -8.634 -18.496 -7.258 1.00 72.06 83 ARG A C 1
ATOM 577 O O . ARG A 1 83 ? -7.917 -19.213 -7.939 1.00 72.06 83 ARG A O 1
ATOM 584 N N . LEU A 1 84 ? -8.858 -18.681 -5.953 1.00 74.00 84 LEU A N 1
ATOM 585 C CA . LEU A 1 84 ? -8.276 -19.778 -5.168 1.00 74.00 84 LEU A CA 1
ATOM 586 C C . LEU A 1 84 ? -8.685 -21.153 -5.697 1.00 74.00 84 LEU A C 1
ATOM 588 O O . LEU A 1 84 ? -7.838 -22.021 -5.863 1.00 74.00 84 LEU A O 1
ATOM 592 N N . VAL A 1 85 ? -9.972 -21.345 -6.001 1.00 77.81 85 VAL A N 1
ATOM 593 C CA . VAL A 1 85 ? -10.462 -22.623 -6.542 1.00 77.81 85 VAL A CA 1
ATOM 594 C C . VAL A 1 85 ? -9.836 -22.917 -7.905 1.00 77.81 85 VAL A C 1
ATOM 596 O O . VAL A 1 85 ? -9.422 -24.041 -8.166 1.00 77.81 85 VAL A O 1
ATOM 599 N N . VAL A 1 86 ? -9.720 -21.908 -8.772 1.00 78.31 86 VAL A N 1
ATOM 600 C CA . VAL A 1 86 ? -9.155 -22.092 -10.116 1.00 78.31 86 VAL A CA 1
ATOM 601 C C . VAL A 1 86 ? -7.650 -22.355 -10.077 1.00 78.31 86 VAL A C 1
ATOM 603 O O . VAL A 1 86 ? -7.186 -23.223 -10.811 1.00 78.31 86 VAL A O 1
ATOM 606 N N . SER A 1 87 ? -6.886 -21.671 -9.221 1.00 74.75 87 SER A N 1
ATOM 607 C CA . SER A 1 87 ? -5.455 -21.960 -9.066 1.00 74.75 87 SER A CA 1
ATOM 608 C C . SER A 1 87 ? -5.205 -23.305 -8.381 1.00 74.75 87 SER A C 1
ATOM 610 O O . SER A 1 87 ? -4.300 -24.022 -8.794 1.00 74.75 87 SER A O 1
ATOM 612 N N . ALA A 1 88 ? -6.040 -23.707 -7.418 1.00 79.19 88 ALA A N 1
ATOM 613 C CA . ALA A 1 88 ? -5.989 -25.043 -6.824 1.00 79.19 88 ALA A CA 1
ATOM 614 C C . ALA A 1 88 ? -6.253 -26.147 -7.862 1.00 79.19 88 ALA A C 1
ATOM 616 O O . ALA A 1 88 ? -5.491 -27.107 -7.948 1.00 79.19 88 ALA A O 1
ATOM 617 N N . LEU A 1 89 ? -7.288 -25.991 -8.696 1.00 81.69 89 LEU A N 1
ATOM 618 C CA . LEU A 1 89 ? -7.581 -26.932 -9.783 1.00 81.69 89 LEU A CA 1
ATOM 619 C C . LEU A 1 89 ? -6.450 -26.990 -10.815 1.00 81.69 89 LEU A C 1
ATOM 621 O O . LEU A 1 89 ? -6.122 -28.072 -11.295 1.00 81.69 89 LEU A O 1
ATOM 625 N N . ALA A 1 90 ? -5.827 -25.851 -11.130 1.00 75.25 90 ALA A N 1
ATOM 626 C CA . ALA A 1 90 ? -4.670 -25.805 -12.019 1.00 75.25 90 ALA A CA 1
ATOM 627 C C . ALA A 1 90 ? -3.477 -26.583 -11.441 1.00 75.25 90 ALA A C 1
ATOM 629 O O . ALA A 1 90 ? -2.851 -27.356 -12.159 1.00 75.25 90 ALA A O 1
ATOM 630 N N . LEU A 1 91 ? -3.195 -26.429 -10.143 1.00 75.69 91 LEU A N 1
ATOM 631 C CA . LEU A 1 91 ? -2.118 -27.152 -9.458 1.00 75.69 91 LEU A CA 1
ATOM 632 C C . LEU A 1 91 ? -2.344 -28.668 -9.479 1.00 75.69 91 LEU A C 1
ATOM 634 O O . LEU A 1 91 ? -1.417 -29.416 -9.785 1.00 75.69 91 LEU A O 1
ATOM 638 N N . VAL A 1 92 ? -3.580 -29.120 -9.245 1.00 79.25 92 VAL A N 1
ATOM 639 C CA . VAL A 1 92 ? -3.950 -30.542 -9.355 1.00 79.25 92 VAL A CA 1
ATOM 640 C C . VAL A 1 92 ? -3.787 -31.047 -10.791 1.00 79.25 92 VAL A C 1
ATOM 642 O O . VA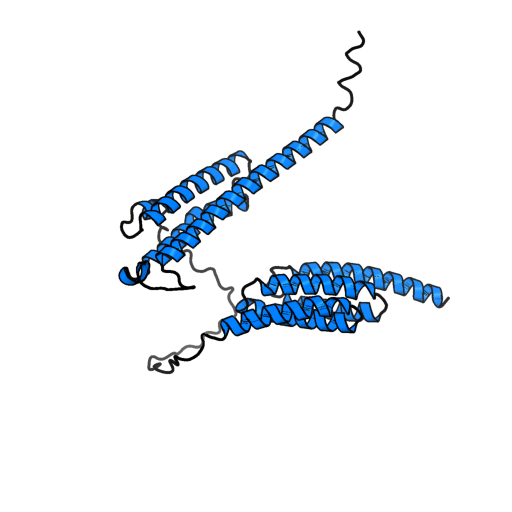L A 1 92 ? -3.209 -32.111 -11.002 1.00 79.25 92 VAL A O 1
ATOM 645 N N . ALA A 1 93 ? -4.240 -30.278 -11.786 1.00 78.19 93 ALA A N 1
ATOM 646 C CA . ALA A 1 93 ? -4.093 -30.645 -13.191 1.00 78.19 93 ALA A CA 1
ATOM 647 C C . ALA A 1 93 ? -2.613 -30.784 -13.585 1.00 78.19 93 ALA A C 1
ATOM 649 O O . ALA A 1 93 ? -2.216 -31.827 -14.092 1.00 78.19 93 ALA A O 1
ATOM 650 N N . PHE A 1 94 ? -1.767 -29.793 -13.287 1.00 74.69 94 PHE A N 1
ATOM 651 C CA . PHE A 1 94 ? -0.337 -29.862 -13.612 1.00 74.69 94 PHE A CA 1
ATOM 652 C C . PHE A 1 94 ? 0.406 -30.970 -12.852 1.00 74.69 94 PHE A C 1
ATOM 654 O O . PHE A 1 94 ? 1.340 -31.559 -13.398 1.00 74.69 94 PHE A O 1
ATOM 661 N N . SER A 1 95 ? -0.027 -31.301 -11.631 1.00 73.88 95 SER A N 1
ATOM 662 C CA . SER A 1 95 ? 0.519 -32.425 -10.867 1.00 73.88 95 SER A CA 1
ATOM 663 C C . SER A 1 95 ? 0.299 -33.770 -11.574 1.00 73.88 95 SER A C 1
ATOM 665 O O . SER A 1 95 ? 1.243 -34.550 -11.707 1.00 73.88 95 SER A O 1
ATOM 667 N N . LEU A 1 96 ? -0.900 -34.002 -12.125 1.00 75.12 96 LEU A N 1
ATOM 668 C CA . LEU A 1 96 ? -1.217 -35.212 -12.898 1.00 75.12 96 LEU A CA 1
ATOM 669 C C . LEU A 1 96 ? -0.415 -35.318 -14.207 1.00 75.12 96 LEU A C 1
ATOM 671 O O . LEU A 1 96 ? -0.183 -36.424 -14.689 1.00 75.12 96 LEU A O 1
ATOM 675 N N . LEU A 1 97 ? 0.042 -34.191 -14.766 1.00 71.00 97 LEU A N 1
ATOM 676 C CA . LEU A 1 97 ? 0.862 -34.137 -15.984 1.00 71.00 97 LEU A CA 1
ATOM 677 C C . LEU A 1 97 ? 2.382 -34.283 -15.734 1.00 71.00 97 LEU A C 1
ATOM 679 O O . LEU A 1 97 ? 3.172 -34.086 -16.656 1.00 71.00 97 LEU A O 1
ATOM 683 N N . GLY A 1 98 ? 2.812 -34.645 -14.519 1.00 66.19 98 GLY A N 1
ATOM 684 C CA . GLY A 1 98 ? 4.211 -34.988 -14.213 1.00 66.19 98 GLY A CA 1
ATOM 685 C C . GLY A 1 98 ? 4.933 -34.024 -13.268 1.00 66.19 98 GLY A C 1
ATOM 686 O O . GLY A 1 98 ? 6.030 -34.337 -12.799 1.00 66.19 98 GLY A O 1
ATOM 687 N N . ALA A 1 99 ? 4.312 -32.900 -12.893 1.00 70.56 99 ALA A N 1
ATOM 688 C CA . ALA A 1 99 ? 4.839 -31.967 -11.893 1.00 70.56 99 ALA A CA 1
ATOM 689 C C . ALA A 1 99 ? 4.513 -32.420 -10.453 1.00 70.56 99 ALA A C 1
ATOM 691 O O . ALA A 1 99 ? 3.913 -31.693 -9.664 1.00 70.56 99 ALA A O 1
ATOM 692 N N . HIS A 1 100 ? 4.901 -33.645 -10.099 1.00 68.06 100 HIS A N 1
ATOM 693 C CA . HIS A 1 100 ? 4.628 -34.244 -8.787 1.00 68.06 100 HIS A CA 1
ATOM 694 C C . HIS A 1 100 ? 5.320 -33.509 -7.621 1.00 68.06 100 HIS A C 1
ATOM 696 O O . HIS A 1 100 ? 4.754 -33.457 -6.535 1.00 68.06 100 HIS A O 1
ATOM 702 N N . TRP A 1 101 ? 6.464 -32.848 -7.860 1.00 76.88 101 TRP A N 1
ATOM 703 C CA . TRP A 1 101 ? 7.178 -31.999 -6.882 1.00 76.88 101 TRP A CA 1
ATOM 704 C C . TRP A 1 101 ? 6.335 -30.851 -6.297 1.00 76.88 101 TRP A C 1
ATOM 706 O O . TRP A 1 101 ? 6.703 -30.240 -5.300 1.00 76.88 101 TRP A O 1
ATOM 716 N N . VAL A 1 102 ? 5.199 -30.538 -6.922 1.00 70.06 102 VAL A N 1
ATOM 717 C CA . VAL A 1 102 ? 4.278 -29.474 -6.508 1.00 70.06 102 VAL A CA 1
ATOM 718 C C . VAL A 1 102 ? 3.332 -29.944 -5.401 1.00 70.06 102 VAL A C 1
ATOM 720 O O . VAL A 1 102 ? 2.769 -29.115 -4.688 1.00 70.06 102 VAL A O 1
ATOM 723 N N . LEU A 1 103 ? 3.165 -31.258 -5.220 1.00 69.94 103 LEU A N 1
ATOM 724 C CA . LEU A 1 103 ? 2.271 -31.819 -4.205 1.00 69.94 103 LEU A CA 1
ATOM 725 C C . LEU A 1 103 ? 2.720 -31.456 -2.789 1.00 69.94 103 LEU A C 1
ATOM 727 O O . LEU A 1 103 ? 1.880 -31.058 -1.984 1.00 69.94 103 LEU A O 1
ATOM 731 N N . ASP A 1 104 ? 4.024 -31.508 -2.518 1.00 70.69 104 ASP A N 1
ATOM 732 C CA . ASP A 1 104 ? 4.586 -31.200 -1.200 1.00 70.69 104 ASP A CA 1
ATOM 733 C C . ASP A 1 104 ? 4.310 -29.746 -0.760 1.00 70.69 104 ASP A C 1
ATOM 735 O O . ASP A 1 104 ? 3.693 -29.544 0.292 1.00 70.69 104 ASP A O 1
ATOM 739 N N . PRO A 1 105 ? 4.656 -28.702 -1.544 1.00 70.44 105 PRO A N 1
ATOM 740 C CA . PRO A 1 105 ? 4.332 -27.326 -1.171 1.00 70.44 105 PRO A CA 1
ATOM 741 C C . PRO A 1 105 ? 2.824 -27.046 -1.212 1.00 70.44 105 PRO A C 1
ATOM 743 O O . PRO A 1 105 ? 2.321 -26.261 -0.407 1.00 70.44 105 PRO A O 1
ATOM 746 N N . PHE A 1 106 ? 2.074 -27.682 -2.116 1.00 72.38 106 PHE A N 1
ATOM 747 C CA . PHE A 1 106 ? 0.630 -27.480 -2.210 1.00 72.38 106 PHE A CA 1
ATOM 748 C C . PHE A 1 106 ? -0.122 -28.046 -1.003 1.00 72.38 106 PHE A C 1
ATOM 750 O O . PHE A 1 106 ? -1.024 -27.381 -0.492 1.00 72.38 106 PHE A O 1
ATOM 757 N N . ALA A 1 107 ? 0.277 -29.219 -0.506 1.00 75.50 107 ALA A N 1
ATOM 758 C CA . ALA A 1 107 ? -0.292 -29.817 0.695 1.00 75.50 107 ALA A CA 1
ATOM 759 C C . ALA A 1 107 ? -0.134 -28.875 1.893 1.00 75.50 107 ALA A C 1
ATOM 761 O O . ALA A 1 107 ? -1.132 -28.560 2.535 1.00 75.50 107 ALA A O 1
ATOM 762 N N . VAL A 1 108 ? 1.076 -28.343 2.116 1.00 76.75 108 VAL A N 1
ATOM 763 C CA . VAL A 1 108 ? 1.373 -27.372 3.186 1.00 76.75 108 VAL A CA 1
ATOM 764 C C . VAL A 1 108 ? 0.520 -26.106 3.054 1.00 76.75 108 VAL A C 1
ATOM 766 O O . VAL A 1 108 ? -0.040 -25.615 4.037 1.00 76.75 108 VAL A O 1
ATOM 769 N N . LEU A 1 109 ? 0.373 -25.574 1.839 1.00 76.00 109 LEU A N 1
ATOM 770 C CA . LEU A 1 109 ? -0.435 -24.379 1.596 1.00 76.00 109 LEU A CA 1
ATOM 771 C C . LEU A 1 109 ? -1.937 -24.629 1.797 1.00 76.00 109 LEU A C 1
ATOM 773 O O . LEU A 1 109 ? -2.625 -23.743 2.309 1.00 76.00 109 LEU A O 1
ATOM 777 N N . ILE A 1 110 ? -2.449 -25.815 1.447 1.00 76.38 110 ILE A N 1
ATOM 778 C CA . ILE A 1 110 ? -3.828 -26.223 1.746 1.00 76.38 110 ILE A CA 1
ATOM 779 C C . ILE A 1 110 ? -4.044 -26.316 3.254 1.00 76.38 110 ILE A C 1
ATOM 781 O O . ILE A 1 110 ? -5.052 -25.800 3.732 1.00 76.38 110 ILE A O 1
ATOM 785 N N . THR A 1 111 ? -3.123 -26.913 4.018 1.00 73.12 111 THR A N 1
ATOM 786 C CA . THR A 1 111 ? -3.254 -26.976 5.482 1.00 73.12 111 THR A CA 1
ATOM 787 C C . THR A 1 111 ? -3.263 -25.579 6.090 1.00 73.12 111 THR A C 1
ATOM 789 O O . THR A 1 111 ? -4.127 -25.284 6.911 1.00 73.12 111 THR A O 1
ATOM 792 N N . ILE A 1 112 ? -2.380 -24.679 5.646 1.00 75.25 112 ILE A N 1
ATOM 793 C CA . ILE A 1 112 ? -2.354 -23.279 6.105 1.00 75.25 112 ILE A CA 1
ATOM 794 C C . ILE A 1 112 ? -3.664 -22.556 5.753 1.00 75.25 112 ILE A C 1
ATOM 796 O O . ILE A 1 112 ? -4.241 -21.859 6.594 1.00 75.25 112 ILE A O 1
ATOM 800 N N . ALA A 1 113 ? -4.162 -22.730 4.527 1.00 73.25 113 ALA A N 1
ATOM 801 C CA . ALA A 1 113 ? -5.421 -22.140 4.088 1.00 73.25 113 ALA A CA 1
ATOM 802 C C . ALA A 1 113 ? -6.620 -22.695 4.877 1.00 73.25 113 ALA A C 1
ATOM 804 O O . ALA A 1 113 ? -7.490 -21.925 5.281 1.00 73.25 113 ALA A O 1
ATOM 805 N N . ALA A 1 114 ? -6.645 -24.002 5.151 1.00 74.25 114 ALA A N 1
ATOM 806 C CA . ALA A 1 114 ? -7.673 -24.659 5.949 1.00 74.25 114 ALA A CA 1
ATOM 807 C C . ALA A 1 114 ? -7.648 -24.177 7.405 1.00 74.25 114 ALA A C 1
ATOM 809 O O . ALA A 1 114 ? -8.694 -23.816 7.931 1.00 74.25 114 ALA A O 1
ATOM 810 N N . VAL A 1 115 ? -6.472 -24.065 8.032 1.00 75.75 115 VAL A N 1
ATOM 811 C CA . VAL A 1 115 ? -6.320 -23.509 9.390 1.00 75.75 115 VAL A CA 1
ATOM 812 C C . VAL A 1 115 ? -6.808 -22.059 9.448 1.00 75.75 115 VAL A C 1
ATOM 814 O O . VAL A 1 115 ? -7.536 -21.690 10.367 1.00 75.75 115 VAL A O 1
ATOM 817 N N . ARG A 1 116 ? -6.493 -21.236 8.440 1.00 72.25 116 ARG A N 1
ATOM 818 C CA . ARG A 1 116 ? -7.016 -19.861 8.317 1.00 72.25 116 ARG A CA 1
ATOM 819 C C . ARG A 1 116 ? -8.537 -19.822 8.145 1.00 72.25 116 ARG A C 1
ATOM 821 O O . ARG A 1 116 ? -9.185 -18.925 8.683 1.00 72.25 116 ARG A O 1
ATOM 828 N N . LEU A 1 117 ? -9.106 -20.763 7.392 1.00 65.88 117 LEU A N 1
ATOM 829 C CA . LEU A 1 117 ? -10.544 -20.834 7.134 1.00 65.88 117 LEU A CA 1
ATOM 830 C C . LEU A 1 117 ? -11.313 -21.328 8.368 1.00 65.88 117 LEU A C 1
ATOM 832 O O . LEU A 1 117 ? -12.310 -20.716 8.745 1.00 65.88 117 LEU A O 1
ATOM 836 N N . LEU A 1 118 ? -10.813 -22.365 9.045 1.00 68.50 118 LEU A N 1
ATOM 837 C CA . LEU A 1 118 ? -11.369 -22.878 10.300 1.00 68.50 118 LEU A CA 1
ATOM 838 C C . LEU A 1 118 ? -11.200 -21.869 11.445 1.00 68.50 118 LEU A C 1
ATOM 840 O O . LEU A 1 118 ? -12.130 -21.677 12.221 1.00 68.50 118 LEU A O 1
ATOM 844 N N . GLY A 1 119 ? -10.083 -21.135 11.493 1.00 56.75 119 GLY A N 1
ATOM 845 C CA . GLY A 1 119 ? -9.881 -20.026 12.432 1.00 56.75 119 GLY A CA 1
ATOM 846 C C . GLY A 1 119 ? -10.848 -18.851 12.225 1.00 56.75 119 GLY A C 1
ATOM 847 O O . GLY A 1 119 ? -11.108 -18.098 13.161 1.00 56.75 119 GLY A O 1
ATOM 848 N N . ARG A 1 120 ? -11.440 -18.706 11.027 1.00 54.50 120 ARG A N 1
ATOM 849 C CA . ARG A 1 120 ? -12.544 -17.761 10.754 1.00 54.50 120 ARG A CA 1
ATOM 850 C C . ARG A 1 120 ? -13.934 -18.365 10.989 1.00 54.50 120 ARG A C 1
ATOM 852 O O . ARG A 1 120 ? -14.880 -17.607 11.178 1.00 54.50 120 ARG A O 1
ATOM 859 N N . GLY A 1 121 ? -14.063 -19.694 11.004 1.00 42.59 121 GLY A N 1
ATOM 860 C CA . GLY A 1 121 ? -15.325 -20.426 11.178 1.00 42.59 121 GLY A CA 1
ATOM 861 C C . GLY A 1 121 ? -15.913 -20.399 12.595 1.00 42.59 121 GLY A C 1
ATOM 862 O O . GLY A 1 121 ? -17.033 -20.855 12.788 1.00 42.59 121 GLY A O 1
ATOM 863 N N . GLY A 1 122 ? -15.206 -19.835 13.580 1.00 39.00 122 GLY A N 1
ATOM 864 C CA . GLY A 1 122 ? -15.680 -19.700 14.964 1.00 39.00 122 GLY A CA 1
ATOM 865 C C . GLY A 1 122 ? -16.614 -18.512 15.246 1.00 39.00 122 GLY A C 1
ATOM 866 O O . GLY A 1 122 ? -16.994 -18.310 16.394 1.00 39.00 122 GLY A O 1
ATOM 867 N N . ARG A 1 123 ? -16.987 -17.698 14.247 1.00 46.16 123 ARG A N 1
ATOM 868 C CA . ARG A 1 123 ? -17.948 -16.590 14.423 1.00 46.16 123 ARG A CA 1
ATOM 869 C C . ARG A 1 123 ? -19.043 -16.665 13.372 1.00 46.16 123 ARG A C 1
ATOM 871 O O . ARG A 1 123 ? -18.937 -16.066 12.306 1.00 46.1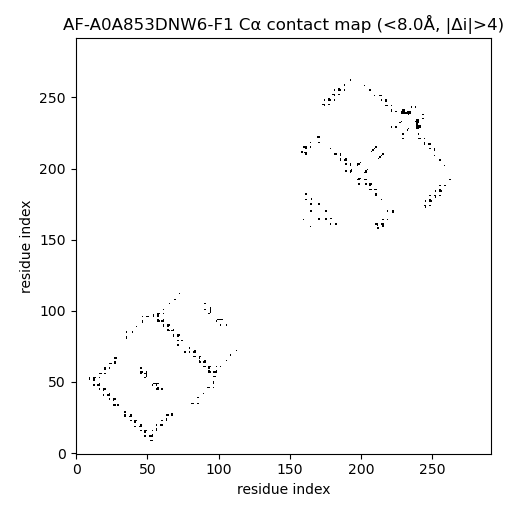6 123 ARG A O 1
ATOM 878 N N . GLY A 1 124 ? -20.093 -17.417 13.672 1.00 38.19 124 GLY A N 1
ATOM 879 C CA . GLY A 1 124 ? -21.225 -17.538 12.764 1.00 38.19 124 GLY A CA 1
ATOM 880 C C . GLY A 1 124 ? -22.373 -18.362 13.318 1.00 38.19 124 GLY A C 1
ATOM 881 O O . GLY A 1 124 ? -22.814 -19.285 12.648 1.00 38.19 124 GLY A O 1
ATOM 882 N N . CYS A 1 125 ? -22.864 -18.026 14.511 1.00 34.91 125 CYS A N 1
ATOM 883 C CA . CYS A 1 125 ? -24.207 -18.418 14.927 1.00 34.91 125 CYS A CA 1
ATOM 884 C C . CYS A 1 125 ? -24.955 -17.197 15.464 1.00 34.91 125 CYS A C 1
ATOM 886 O O . CYS A 1 125 ? -24.511 -16.574 16.421 1.00 34.91 125 CYS A O 1
ATOM 888 N N . GLY A 1 126 ? -26.100 -16.918 14.837 1.00 37.91 126 GLY A N 1
ATOM 889 C CA . GLY A 1 126 ? -27.172 -16.072 15.357 1.00 37.91 126 GLY A CA 1
ATOM 890 C C . GLY A 1 126 ? -26.978 -14.576 15.139 1.00 37.91 126 GLY A C 1
ATOM 891 O O . GLY A 1 126 ? -26.237 -13.934 15.864 1.00 37.91 126 GLY A O 1
ATOM 892 N N . VAL A 1 127 ? -27.682 -14.001 14.168 1.00 37.91 127 VAL A N 1
ATOM 893 C CA . VAL A 1 127 ? -29.012 -13.426 14.413 1.00 37.91 127 VAL A CA 1
ATOM 894 C C . VAL A 1 127 ? -29.714 -13.352 13.059 1.00 37.91 127 VAL A C 1
ATOM 896 O O . VAL A 1 127 ? -29.315 -12.633 12.146 1.00 37.91 127 VAL A O 1
ATOM 899 N N . ASP A 1 128 ? -30.739 -14.187 12.949 1.00 44.19 128 ASP A N 1
ATOM 900 C CA . ASP A 1 128 ? -31.795 -14.097 11.957 1.00 44.19 128 ASP A CA 1
ATOM 901 C C . ASP A 1 128 ? -32.550 -12.777 12.177 1.00 44.19 128 ASP A C 1
ATOM 903 O O . ASP A 1 128 ? -32.900 -12.421 13.302 1.00 44.19 128 ASP A O 1
ATOM 907 N N . SER A 1 129 ? -32.770 -12.016 11.113 1.00 46.72 129 SER A N 1
ATOM 908 C CA . SER A 1 129 ? -33.668 -10.858 11.124 1.00 46.72 129 SER A CA 1
ATOM 909 C C . SER A 1 129 ? -34.562 -10.917 9.896 1.00 46.72 129 SER A C 1
ATOM 911 O O . SER A 1 129 ? -34.585 -10.033 9.045 1.00 46.72 129 SER A O 1
ATOM 913 N N . ARG A 1 130 ? -35.315 -12.016 9.815 1.00 39.81 130 ARG A N 1
ATOM 914 C CA . ARG A 1 130 ? -36.598 -12.082 9.120 1.00 39.81 130 ARG A CA 1
ATOM 915 C C . ARG A 1 130 ? -37.683 -11.421 9.975 1.00 39.81 130 ARG A C 1
ATOM 917 O O . ARG A 1 130 ? -38.112 -11.996 10.965 1.00 39.81 130 ARG A O 1
ATOM 924 N N . HIS A 1 131 ? -38.097 -10.234 9.532 1.00 37.25 131 HIS A N 1
ATOM 925 C CA . HIS A 1 131 ? -39.302 -9.428 9.820 1.00 37.25 131 HIS A CA 1
ATOM 926 C C . HIS A 1 131 ? -38.855 -7.991 10.103 1.00 37.25 131 HIS A C 1
ATOM 928 O O . HIS A 1 131 ? -38.175 -7.729 11.083 1.00 37.25 131 HIS A O 1
ATOM 934 N N . ARG A 1 132 ? -39.219 -6.998 9.289 1.00 38.41 132 ARG A N 1
ATOM 935 C CA . ARG A 1 132 ? -40.613 -6.600 9.068 1.00 38.41 132 ARG A CA 1
ATOM 936 C C . ARG A 1 132 ? -40.698 -5.681 7.840 1.00 38.41 132 ARG A C 1
ATOM 938 O O . ARG A 1 132 ? -40.614 -4.465 7.965 1.00 38.41 132 ARG A O 1
ATOM 945 N N . GLU A 1 133 ? -40.866 -6.271 6.662 1.00 36.09 133 GLU A N 1
ATOM 946 C CA . GLU A 1 133 ? -41.393 -5.565 5.492 1.00 36.09 133 GLU A CA 1
ATOM 947 C C . GLU A 1 133 ? -42.919 -5.558 5.603 1.00 36.09 133 GLU A C 1
ATOM 949 O O . GLU A 1 133 ? -43.551 -6.610 5.561 1.00 36.09 133 GLU A O 1
ATOM 954 N N . HIS A 1 134 ? -43.511 -4.381 5.791 1.00 38.00 134 HIS A N 1
ATOM 955 C CA . HIS A 1 134 ? -44.929 -4.160 5.528 1.00 38.00 134 HIS A CA 1
ATOM 956 C C . HIS A 1 134 ? -45.148 -2.687 5.166 1.00 38.00 134 HIS A C 1
ATOM 958 O O . HIS A 1 134 ? -45.036 -1.819 6.027 1.00 38.00 134 HIS A O 1
ATOM 964 N N . HIS A 1 135 ? -45.519 -2.477 3.895 1.00 34.44 135 HIS A N 1
ATOM 965 C CA . HIS A 1 135 ? -46.079 -1.261 3.284 1.00 34.44 135 HIS A CA 1
ATOM 966 C C . HIS A 1 135 ? -45.068 -0.106 3.097 1.00 34.44 135 HIS A C 1
ATOM 968 O O . HIS A 1 135 ? -44.487 0.376 4.054 1.00 34.44 135 HIS A O 1
ATOM 974 N N . LEU A 1 136 ? -44.774 0.377 1.885 1.00 39.59 136 LEU A N 1
ATOM 975 C CA . LEU A 1 136 ? -45.717 0.805 0.850 1.00 39.59 136 LEU A CA 1
ATOM 976 C C . LEU A 1 136 ? -45.280 0.465 -0.589 1.00 39.59 136 LEU A C 1
ATOM 978 O O . LEU A 1 136 ? -44.112 0.554 -0.954 1.00 39.59 136 LEU A O 1
ATOM 982 N N . GLN A 1 137 ? -46.306 0.116 -1.370 1.00 33.53 137 GLN A N 1
ATOM 983 C CA . GLN A 1 137 ? -46.433 0.012 -2.826 1.00 33.53 137 GLN A CA 1
ATOM 984 C C . GLN A 1 137 ? -45.273 0.509 -3.714 1.00 33.53 137 GLN A C 1
ATOM 986 O O . GLN A 1 137 ? -44.983 1.699 -3.796 1.00 33.53 137 GLN A O 1
ATOM 991 N N . THR A 1 138 ? -44.792 -0.397 -4.566 1.00 39.72 138 THR A N 1
ATOM 992 C CA . THR A 1 138 ? -44.424 -0.091 -5.960 1.00 39.72 138 THR A CA 1
ATOM 993 C C . THR A 1 138 ? -45.708 0.036 -6.791 1.00 39.72 138 THR A C 1
ATOM 995 O O . THR A 1 138 ? -46.637 -0.754 -6.603 1.00 39.72 138 THR A O 1
ATOM 998 N N . PRO A 1 139 ? -45.785 1.007 -7.717 1.00 40.97 139 PRO A N 1
ATOM 999 C CA . PRO A 1 139 ? -45.768 0.588 -9.118 1.00 40.97 139 PRO A CA 1
ATOM 1000 C C . PRO A 1 139 ? -45.054 1.591 -10.040 1.00 40.97 139 PRO A C 1
ATOM 1002 O O . PRO A 1 139 ? -45.496 2.721 -10.198 1.00 40.97 139 PRO A O 1
ATOM 1005 N N . HIS A 1 140 ? -43.985 1.151 -10.704 1.00 35.97 140 HIS A N 1
ATOM 1006 C CA . HIS A 1 140 ? -43.862 1.228 -12.165 1.00 35.97 140 HIS A CA 1
ATOM 1007 C C . HIS A 1 140 ? -42.572 0.539 -12.617 1.00 35.97 140 HIS A C 1
ATOM 1009 O O . HIS A 1 140 ? -41.474 0.853 -12.165 1.00 35.97 140 HIS A O 1
ATOM 1015 N N . ALA A 1 141 ? -42.734 -0.426 -13.518 1.00 46.69 141 ALA A N 1
ATOM 1016 C CA . ALA A 1 141 ? -41.648 -1.057 -14.242 1.00 46.69 141 ALA A CA 1
ATOM 1017 C C . ALA A 1 141 ? -41.009 -0.030 -15.189 1.00 46.69 141 ALA A C 1
ATOM 1019 O O . ALA A 1 141 ? -41.652 0.407 -16.142 1.00 46.69 141 ALA A O 1
ATOM 1020 N N . VAL A 1 142 ? -39.755 0.338 -14.926 1.00 40.06 142 VAL A N 1
ATOM 1021 C CA . VAL A 1 142 ? -38.880 0.975 -15.913 1.00 40.06 142 VAL A CA 1
ATOM 1022 C C . VAL A 1 142 ? -37.722 0.025 -16.173 1.00 40.06 142 VAL A C 1
ATOM 1024 O O . VAL A 1 142 ? -36.956 -0.332 -15.279 1.00 40.06 142 VAL A O 1
ATOM 1027 N N . ASP A 1 143 ? -37.670 -0.411 -17.423 1.00 46.66 143 ASP A N 1
ATOM 1028 C CA . ASP A 1 143 ? -36.600 -1.160 -18.057 1.00 46.66 143 ASP A CA 1
ATOM 1029 C C . ASP A 1 143 ? -35.272 -0.391 -17.937 1.00 46.66 143 ASP A C 1
ATOM 1031 O O . ASP A 1 143 ? -35.003 0.547 -18.687 1.00 46.66 143 ASP A O 1
ATOM 1035 N N . LEU A 1 144 ? -34.440 -0.763 -16.959 1.00 41.72 144 LEU A N 1
ATOM 1036 C CA . LEU A 1 144 ? -33.071 -0.266 -16.845 1.00 41.72 144 LEU A CA 1
ATOM 1037 C C . LEU A 1 144 ? -32.146 -1.183 -17.637 1.00 41.72 144 LEU A C 1
ATOM 1039 O O . LEU A 1 144 ? -31.437 -2.047 -17.110 1.00 41.72 144 LEU A O 1
ATOM 1043 N N . ARG A 1 145 ? -32.113 -0.917 -18.942 1.00 39.56 145 ARG A N 1
ATOM 1044 C CA . ARG A 1 145 ? -30.910 -1.087 -19.745 1.00 39.56 145 ARG A CA 1
ATOM 1045 C C . ARG A 1 145 ? -29.723 -0.577 -18.930 1.00 39.56 145 ARG A C 1
ATOM 1047 O O . ARG A 1 145 ? -29.635 0.605 -18.642 1.00 39.56 145 ARG A O 1
ATOM 1054 N N . LYS A 1 146 ? -28.850 -1.513 -18.559 1.00 45.81 146 LYS A N 1
ATOM 1055 C CA . LYS A 1 146 ? -27.531 -1.351 -17.939 1.00 45.81 146 LYS A CA 1
ATOM 1056 C C . LYS A 1 146 ? -26.869 -0.012 -18.298 1.00 45.81 146 LYS A C 1
ATOM 1058 O O . LYS A 1 146 ? -26.115 0.055 -19.269 1.00 45.81 146 LYS A O 1
ATOM 1063 N N . GLU A 1 147 ? -27.131 1.017 -17.501 1.00 33.38 147 GLU A N 1
ATOM 1064 C CA . GLU A 1 147 ? -26.268 2.185 -17.443 1.00 33.38 147 GLU A CA 1
ATOM 1065 C C . GLU A 1 147 ? -24.971 1.783 -16.731 1.00 33.38 147 GLU A C 1
ATOM 1067 O O . GLU A 1 147 ? -24.983 0.918 -15.839 1.00 33.38 147 GLU A O 1
ATOM 1072 N N . PRO A 1 148 ? -23.818 2.327 -17.157 1.00 39.09 148 PRO A N 1
ATOM 1073 C CA . PRO A 1 148 ? -22.605 2.223 -16.369 1.00 39.09 148 PRO A CA 1
ATOM 1074 C C . PRO A 1 148 ? -22.936 2.784 -14.990 1.00 39.09 148 PRO A C 1
ATOM 1076 O O . PRO A 1 148 ? -23.610 3.799 -14.891 1.00 39.09 148 PRO A O 1
ATOM 1079 N N . VAL A 1 149 ? -22.500 2.106 -13.933 1.00 49.62 149 VAL A N 1
ATOM 1080 C CA . VAL A 1 149 ? -22.570 2.658 -12.582 1.00 49.62 149 VAL A CA 1
ATOM 1081 C C . VAL A 1 149 ? -21.720 3.922 -12.594 1.00 49.62 149 VAL A C 1
ATOM 1083 O O . VAL A 1 149 ? -20.496 3.848 -12.459 1.00 49.62 149 VAL A O 1
ATOM 1086 N N . ASP A 1 150 ? -22.373 5.054 -12.846 1.00 38.22 150 ASP A N 1
ATOM 1087 C CA . ASP A 1 150 ? -21.807 6.364 -12.638 1.00 38.22 150 ASP A CA 1
ATOM 1088 C C . ASP A 1 150 ? -21.306 6.413 -11.205 1.00 38.22 150 ASP A C 1
ATOM 1090 O O . ASP A 1 150 ? -21.879 5.828 -10.276 1.00 38.22 150 ASP A O 1
ATOM 1094 N N . ALA A 1 151 ? -20.144 7.040 -11.084 1.00 46.00 151 ALA A N 1
ATOM 1095 C CA . ALA A 1 151 ? -19.460 7.296 -9.844 1.00 46.00 151 ALA A CA 1
ATOM 1096 C C . ALA A 1 151 ? -20.456 7.634 -8.730 1.00 46.00 151 ALA A C 1
ATOM 1098 O O . ALA A 1 151 ? -21.418 8.375 -8.939 1.00 46.00 151 ALA A O 1
ATOM 1099 N N . VAL A 1 152 ? -20.169 7.131 -7.525 1.00 52.06 152 VAL A N 1
ATOM 1100 C CA . VAL A 1 152 ? -20.637 7.772 -6.292 1.00 52.06 152 VAL A CA 1
ATOM 1101 C C . VAL A 1 152 ? -20.585 9.284 -6.539 1.00 52.06 152 VAL A C 1
ATOM 1103 O O . VAL A 1 152 ? -19.504 9.758 -6.908 1.00 52.06 152 VAL A O 1
ATOM 1106 N N . PRO A 1 153 ? -21.711 10.020 -6.440 1.00 41.59 153 PRO A N 1
ATOM 1107 C CA . PRO A 1 153 ? -21.711 11.445 -6.724 1.00 41.59 153 PRO A CA 1
ATOM 1108 C C . PRO A 1 153 ? -20.563 12.090 -5.949 1.00 41.59 153 PRO A C 1
ATOM 1110 O O . PRO A 1 153 ? -20.360 11.711 -4.787 1.00 41.59 153 PRO A O 1
ATOM 1113 N N . PRO A 1 154 ? -19.793 13.019 -6.544 1.00 44.06 154 PRO A N 1
ATOM 1114 C CA . PRO A 1 154 ? -18.840 13.795 -5.774 1.00 44.06 154 PRO A CA 1
ATOM 1115 C C . PRO A 1 154 ? -19.637 14.427 -4.640 1.00 44.06 154 PRO A C 1
ATOM 1117 O O . PRO A 1 154 ? -20.528 15.246 -4.882 1.00 44.06 154 PRO A O 1
ATOM 1120 N N . GLN A 1 155 ? -19.382 13.973 -3.411 1.00 45.50 155 GLN A N 1
ATOM 1121 C CA . GLN A 1 155 ? -19.932 14.607 -2.229 1.00 45.50 155 GLN A CA 1
ATOM 1122 C C . GLN A 1 155 ? -19.445 16.051 -2.289 1.00 45.50 155 GLN A C 1
ATOM 1124 O O . GLN A 1 155 ? -18.286 16.341 -2.036 1.00 45.50 155 GLN A O 1
ATOM 1129 N N . THR A 1 156 ? -20.338 16.939 -2.711 1.00 41.12 156 THR A N 1
ATOM 1130 C CA . THR A 1 156 ? -20.114 18.375 -2.897 1.00 41.12 156 THR A CA 1
ATOM 1131 C C . THR A 1 156 ? -20.287 19.123 -1.576 1.00 41.12 156 THR A C 1
ATOM 1133 O O . THR A 1 156 ? -20.436 20.340 -1.555 1.00 41.12 156 THR A O 1
ATOM 1136 N N . ALA A 1 157 ? -20.244 18.404 -0.449 1.00 45.81 157 ALA A N 1
ATOM 1137 C CA . ALA A 1 157 ? -19.898 19.028 0.811 1.00 45.81 157 ALA A CA 1
ATOM 1138 C C . ALA A 1 157 ? -18.414 19.414 0.721 1.00 45.81 157 ALA A C 1
ATOM 1140 O O . ALA A 1 157 ? -17.625 18.588 0.260 1.00 45.81 157 ALA A O 1
ATOM 1141 N N . PRO A 1 158 ? -18.007 20.626 1.135 1.00 47.28 158 PRO A N 1
ATOM 1142 C CA . PRO A 1 158 ? -16.592 20.926 1.288 1.00 47.28 158 PRO A CA 1
ATOM 1143 C C . PRO A 1 158 ? -16.010 19.845 2.194 1.00 47.28 158 PRO A C 1
ATOM 1145 O O . PRO A 1 158 ? -16.385 19.766 3.364 1.00 47.28 158 PRO A O 1
ATOM 1148 N N . THR A 1 159 ? -15.172 18.958 1.647 1.00 54.12 159 THR A N 1
ATOM 1149 C CA . THR A 1 159 ? -14.450 17.992 2.467 1.00 54.12 159 THR A CA 1
ATOM 1150 C C . THR A 1 159 ? -13.633 18.835 3.432 1.00 54.12 159 THR A C 1
ATOM 1152 O O . THR A 1 159 ? -12.774 19.595 2.976 1.00 54.12 159 THR A O 1
ATOM 1155 N N . PRO A 1 160 ? -13.944 18.808 4.739 1.00 63.22 160 PRO A N 1
ATOM 1156 C CA . PRO A 1 160 ? -13.199 19.602 5.693 1.00 63.22 160 PRO A CA 1
ATOM 1157 C C . PRO A 1 160 ? -11.739 19.184 5.573 1.00 63.22 160 PRO A C 1
ATOM 1159 O O . PRO A 1 160 ? -11.411 17.994 5.619 1.00 63.22 160 PRO A O 1
ATOM 1162 N N . SER A 1 161 ? -10.880 20.171 5.326 1.00 68.88 161 SER A N 1
ATOM 1163 C CA . SER A 1 161 ? -9.459 19.922 5.148 1.00 68.88 161 SER A CA 1
ATOM 1164 C C . SER A 1 161 ? -8.910 19.249 6.402 1.00 68.88 161 SER A C 1
ATOM 1166 O O . SER A 1 161 ? -9.420 19.450 7.507 1.00 68.88 161 SER A O 1
ATOM 1168 N N . LEU A 1 162 ? -7.843 18.464 6.248 1.00 78.19 162 LEU A N 1
ATOM 1169 C CA . LEU A 1 162 ? -7.163 17.802 7.365 1.00 78.19 162 LEU A CA 1
ATOM 1170 C C . LEU A 1 162 ? -6.905 18.760 8.551 1.00 78.19 162 LEU A C 1
ATOM 1172 O O . LEU A 1 162 ? -7.002 18.363 9.709 1.00 78.19 162 LEU A O 1
ATOM 1176 N N . ALA A 1 163 ? -6.648 20.039 8.251 1.00 80.69 163 ALA A N 1
ATOM 1177 C CA . ALA A 1 163 ? -6.453 21.106 9.225 1.00 80.69 163 ALA A CA 1
ATOM 1178 C C . ALA A 1 163 ? -7.659 21.325 10.154 1.00 80.69 163 ALA A C 1
ATOM 1180 O O . ALA A 1 163 ? -7.464 21.598 11.332 1.00 80.69 163 ALA A O 1
ATOM 1181 N N . MET A 1 164 ? -8.893 21.169 9.669 1.00 84.44 164 MET A N 1
ATOM 1182 C CA . MET A 1 164 ? -10.096 21.334 10.489 1.00 84.44 164 MET A CA 1
ATOM 1183 C C . MET A 1 164 ? -10.174 20.283 11.606 1.00 84.44 164 MET A C 1
ATOM 1185 O O . MET A 1 164 ? -10.534 20.611 12.733 1.00 84.44 164 MET A O 1
ATOM 1189 N N . TYR A 1 165 ? -9.755 19.044 11.331 1.00 87.56 165 TYR A N 1
ATOM 1190 C CA . TYR A 1 165 ? -9.740 17.966 12.326 1.00 87.56 165 TYR A CA 1
ATOM 1191 C C . TYR A 1 165 ? -8.668 18.135 13.408 1.00 87.56 165 TYR A C 1
ATOM 1193 O O . TYR A 1 165 ? -8.795 17.559 14.486 1.00 87.56 165 TYR A O 1
ATOM 1201 N N . LEU A 1 166 ? -7.627 18.939 13.165 1.00 87.50 166 LEU A N 1
ATOM 1202 C CA . LEU A 1 166 ? -6.609 19.242 14.179 1.00 87.50 166 LEU A CA 1
ATOM 1203 C C . LEU A 1 166 ? -7.164 20.070 15.346 1.00 87.50 166 LEU A C 1
ATOM 1205 O O . LEU A 1 166 ? -6.594 20.037 16.440 1.00 87.50 166 LEU A O 1
ATOM 1209 N N . PHE A 1 167 ? -8.258 20.796 15.110 1.00 86.12 167 PHE A N 1
ATOM 1210 C CA . PHE A 1 167 ? -8.916 21.659 16.090 1.00 86.12 167 PHE A CA 1
ATOM 1211 C C . PHE A 1 167 ? -10.182 21.036 16.692 1.00 86.12 167 PHE A C 1
ATOM 1213 O O . PHE A 1 167 ? -10.819 21.665 17.529 1.00 86.12 167 PHE A O 1
ATOM 1220 N N . ASP A 1 168 ? -10.558 19.822 16.283 1.00 88.31 168 ASP A N 1
ATOM 1221 C CA . ASP A 1 168 ? -11.744 19.146 16.806 1.00 88.31 168 ASP A CA 1
ATOM 1222 C C . ASP A 1 168 ? -11.437 18.497 18.167 1.00 88.31 168 ASP A C 1
ATOM 1224 O O . ASP A 1 168 ? -10.624 17.572 18.266 1.00 88.31 168 ASP A O 1
ATOM 1228 N N . ASP A 1 169 ? -12.104 18.972 19.222 1.00 88.19 169 ASP A N 1
ATOM 1229 C CA . ASP A 1 169 ? -11.950 18.473 20.596 1.00 88.19 169 ASP A CA 1
ATOM 1230 C C . ASP A 1 169 ? -12.348 17.000 20.755 1.00 88.19 169 ASP A C 1
ATOM 1232 O O . ASP A 1 169 ? -11.874 16.318 21.667 1.00 88.19 169 ASP A O 1
ATOM 1236 N N . ARG A 1 170 ? -13.198 16.473 19.863 1.00 87.31 170 ARG A N 1
ATOM 1237 C CA . ARG A 1 170 ? -13.581 15.057 19.876 1.00 87.31 170 ARG A CA 1
ATOM 1238 C C . ARG A 1 170 ? -12.460 14.153 19.374 1.00 87.31 170 ARG A C 1
ATOM 1240 O O . ARG A 1 170 ? -12.540 12.944 19.590 1.00 87.31 170 ARG A O 1
ATOM 1247 N N . VAL A 1 171 ? -11.436 14.699 18.715 1.00 90.88 171 VAL A N 1
ATOM 1248 C CA . VAL A 1 171 ? -10.274 13.943 18.239 1.00 90.88 171 VAL A CA 1
ATOM 1249 C C . VAL A 1 171 ? -9.219 13.863 19.357 1.00 90.88 171 VAL A C 1
ATOM 1251 O O . VAL A 1 171 ? -8.659 14.887 19.772 1.00 90.88 171 VAL A O 1
ATOM 1254 N N . PRO A 1 172 ? -8.885 12.655 19.854 1.00 90.69 172 PRO A N 1
ATOM 1255 C CA . PRO A 1 172 ? -7.912 12.492 20.932 1.00 90.69 172 PRO A CA 1
ATOM 1256 C C . PRO A 1 172 ? -6.529 13.044 20.576 1.00 90.69 172 PRO A C 1
ATOM 1258 O O . PRO A 1 172 ? -6.124 13.037 19.413 1.00 90.69 172 PRO A O 1
ATOM 1261 N N . ALA A 1 173 ? -5.771 13.479 21.589 1.00 89.69 173 ALA A N 1
ATOM 1262 C CA . ALA A 1 173 ? -4.456 14.105 21.405 1.00 89.69 173 ALA A CA 1
ATOM 1263 C C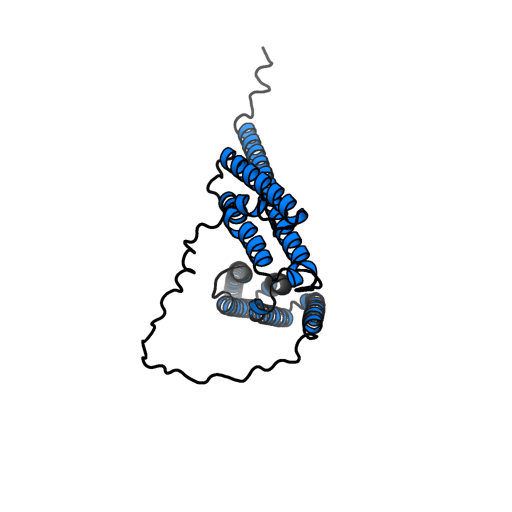 . ALA A 1 173 ? -3.498 13.245 20.559 1.00 89.69 173 ALA A C 1
ATOM 1265 O O . ALA A 1 173 ? -2.940 13.739 19.585 1.00 89.69 173 ALA A O 1
ATOM 1266 N N . ALA A 1 174 ? -3.420 11.940 20.842 1.00 89.69 174 ALA A N 1
ATOM 1267 C CA . ALA A 1 174 ? -2.575 11.010 20.090 1.00 89.69 174 ALA A CA 1
ATOM 1268 C C . ALA A 1 174 ? -2.919 10.946 18.588 1.00 89.69 174 ALA A C 1
ATOM 1270 O O . ALA A 1 174 ? -2.027 10.822 17.749 1.00 89.69 174 ALA A O 1
ATOM 1271 N N . ALA A 1 175 ? -4.203 11.057 18.230 1.00 92.25 175 ALA A N 1
ATOM 1272 C CA . ALA A 1 175 ? -4.624 11.100 16.832 1.00 92.25 175 ALA A CA 1
ATOM 1273 C C . ALA A 1 175 ? -4.293 12.456 16.191 1.00 92.25 175 ALA A C 1
ATOM 1275 O O . ALA A 1 175 ? -3.835 12.494 15.052 1.00 92.25 175 ALA A O 1
ATOM 1276 N N . ARG A 1 176 ? -4.449 13.566 16.928 1.00 93.69 176 ARG A N 1
ATOM 1277 C CA . ARG A 1 176 ? -4.057 14.905 16.453 1.00 93.69 176 ARG A CA 1
ATOM 1278 C C . ARG A 1 176 ? -2.562 14.998 16.163 1.00 93.69 176 ARG A C 1
ATOM 1280 O O . ARG A 1 176 ? -2.189 15.560 15.137 1.00 93.69 176 ARG A O 1
ATOM 1287 N N . ASP A 1 177 ? -1.718 14.414 17.006 1.00 93.38 177 ASP A N 1
ATOM 1288 C CA . ASP A 1 177 ? -0.268 14.396 16.789 1.00 93.38 177 ASP A CA 1
ATOM 1289 C C . ASP A 1 177 ? 0.104 13.637 15.507 1.00 93.38 177 ASP A C 1
ATOM 1291 O O . ASP A 1 177 ? 0.880 14.141 14.693 1.00 93.38 177 ASP A O 1
ATOM 1295 N N . LYS A 1 178 ? -0.531 12.485 15.251 1.00 92.50 178 LYS A N 1
ATOM 1296 C CA . LYS A 1 178 ? -0.350 11.740 13.992 1.00 92.50 178 LYS A CA 1
ATOM 1297 C C . LYS A 1 178 ? -0.872 12.502 12.778 1.00 92.50 178 LYS A C 1
ATOM 1299 O O . LYS A 1 178 ? -0.229 12.495 11.735 1.00 92.50 178 LYS A O 1
ATOM 1304 N N . LEU A 1 179 ? -1.999 13.200 12.899 1.00 94.50 179 LEU A N 1
ATOM 1305 C CA . LEU A 1 179 ? -2.523 14.034 11.815 1.00 94.50 179 LEU A CA 1
ATOM 1306 C C . LEU A 1 179 ? -1.574 15.189 11.469 1.00 94.50 179 LEU A C 1
ATOM 1308 O O . LEU A 1 179 ? -1.360 15.444 10.284 1.00 94.50 179 LEU A O 1
ATOM 1312 N N . ARG A 1 180 ? -0.959 15.850 12.465 1.00 93.94 180 ARG A N 1
ATOM 1313 C CA . ARG A 1 180 ? 0.084 16.868 12.223 1.00 93.94 180 ARG A CA 1
ATOM 1314 C C . ARG A 1 180 ? 1.253 16.263 11.463 1.00 93.94 180 ARG A C 1
ATOM 1316 O O . ARG A 1 180 ? 1.632 16.777 10.414 1.00 93.94 180 ARG A O 1
ATOM 1323 N N . LEU A 1 181 ? 1.739 15.123 11.934 1.00 93.31 181 LEU A N 1
ATOM 1324 C CA . LEU A 1 181 ? 2.855 14.419 11.325 1.00 93.31 181 LEU A CA 1
ATOM 1325 C C . LEU A 1 181 ? 2.575 14.015 9.867 1.00 93.31 181 LEU A C 1
ATOM 1327 O O . LEU A 1 181 ? 3.406 14.233 8.985 1.00 93.31 181 LEU A O 1
ATOM 1331 N N . ILE A 1 182 ? 1.386 13.472 9.590 1.00 94.25 182 ILE A N 1
ATOM 1332 C CA . ILE A 1 182 ? 0.924 13.159 8.230 1.00 94.25 182 ILE A CA 1
ATOM 1333 C C . ILE A 1 182 ? 0.848 14.430 7.384 1.00 94.25 182 ILE A C 1
ATOM 1335 O O . ILE A 1 182 ? 1.298 14.417 6.242 1.00 94.25 182 ILE A O 1
ATOM 1339 N N . SER A 1 183 ? 0.320 15.532 7.925 1.00 93.19 183 SER A N 1
ATOM 1340 C CA . SER A 1 183 ? 0.202 16.800 7.198 1.00 93.19 183 SER A CA 1
ATOM 1341 C C . SER A 1 183 ? 1.565 17.362 6.780 1.00 93.19 183 SER A C 1
ATOM 1343 O O . SER A 1 183 ? 1.748 17.750 5.625 1.00 93.19 183 SER A O 1
ATOM 1345 N N . GLU A 1 184 ? 2.540 17.329 7.690 1.00 93.50 184 GLU A N 1
ATOM 1346 C CA . GLU A 1 184 ? 3.908 17.788 7.457 1.00 93.50 184 GLU A CA 1
ATOM 1347 C C . GLU A 1 184 ? 4.598 16.911 6.413 1.00 93.50 184 GLU A C 1
ATOM 1349 O O . GLU A 1 184 ? 5.180 17.419 5.453 1.00 93.50 184 GLU A O 1
ATOM 1354 N N . ARG A 1 185 ? 4.466 15.585 6.541 1.00 93.38 185 ARG A N 1
ATOM 1355 C CA . ARG A 1 185 ? 5.048 14.636 5.586 1.00 93.38 185 ARG A CA 1
ATOM 1356 C C . ARG A 1 185 ? 4.415 14.706 4.210 1.00 93.38 185 ARG A C 1
ATOM 1358 O O . ARG A 1 185 ? 5.144 14.676 3.225 1.00 93.38 185 ARG A O 1
ATOM 1365 N N . ALA A 1 186 ? 3.095 14.827 4.120 1.00 93.75 186 ALA A N 1
ATOM 1366 C CA . ALA A 1 186 ? 2.406 14.968 2.843 1.00 93.75 186 ALA A CA 1
ATOM 1367 C C . ALA A 1 186 ? 2.824 16.263 2.135 1.00 93.75 186 ALA A C 1
ATOM 1369 O O . ALA A 1 186 ? 3.063 16.253 0.925 1.00 93.75 186 ALA A O 1
ATOM 1370 N N . ARG A 1 187 ? 2.983 17.365 2.884 1.00 92.88 187 ARG A N 1
ATOM 1371 C CA . ARG A 1 187 ? 3.497 18.626 2.337 1.00 92.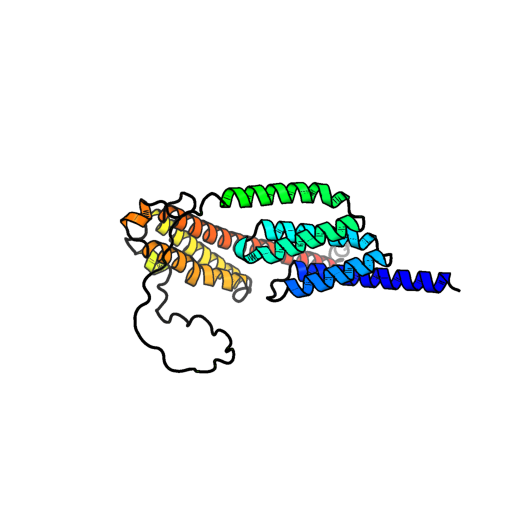88 187 ARG A CA 1
ATOM 1372 C C . ARG A 1 187 ? 4.924 18.464 1.818 1.00 92.88 187 ARG A C 1
ATOM 1374 O O . ARG A 1 187 ? 5.173 18.753 0.652 1.00 92.88 187 ARG A O 1
ATOM 1381 N N . ALA A 1 188 ? 5.822 17.926 2.643 1.00 91.38 188 ALA A N 1
ATOM 1382 C CA . ALA A 1 188 ? 7.213 17.688 2.265 1.00 91.38 188 ALA A CA 1
ATOM 1383 C C . ALA A 1 188 ? 7.339 16.744 1.054 1.00 91.38 188 ALA A C 1
ATOM 1385 O O . ALA A 1 188 ? 8.119 17.007 0.143 1.00 91.38 188 ALA A O 1
ATOM 1386 N N . ALA A 1 189 ? 6.543 15.671 1.002 1.00 91.12 189 ALA A N 1
ATOM 1387 C CA . ALA A 1 189 ? 6.520 14.739 -0.125 1.00 91.12 189 ALA A CA 1
ATOM 1388 C C . ALA A 1 189 ? 6.030 15.409 -1.419 1.00 91.12 189 ALA A C 1
ATOM 1390 O O . ALA A 1 189 ? 6.639 15.223 -2.469 1.00 91.12 189 ALA A O 1
ATOM 1391 N N . SER A 1 190 ? 4.973 16.224 -1.343 1.00 92.31 190 SER A N 1
ATOM 1392 C CA . SER A 1 190 ? 4.439 16.961 -2.499 1.00 92.31 190 SER A CA 1
ATOM 1393 C C . SER A 1 190 ? 5.448 17.977 -3.044 1.00 92.31 190 SER A C 1
ATOM 1395 O O . SER A 1 190 ? 5.661 18.062 -4.255 1.00 92.31 190 SER A O 1
ATOM 1397 N N . GLU A 1 191 ? 6.096 18.732 -2.151 1.00 91.62 191 GLU A N 1
ATOM 1398 C CA . GLU A 1 191 ? 7.151 19.687 -2.508 1.00 91.62 191 GLU A CA 1
ATOM 1399 C C . GLU A 1 191 ? 8.327 18.970 -3.183 1.00 91.62 191 GLU A C 1
ATOM 1401 O O . GLU A 1 191 ? 8.779 19.393 -4.247 1.00 91.62 191 GLU A O 1
ATOM 1406 N N . TYR A 1 192 ? 8.773 17.847 -2.616 1.00 89.25 192 TYR A N 1
ATOM 1407 C CA . TYR A 1 192 ? 9.872 17.054 -3.162 1.00 89.25 192 TYR A CA 1
ATOM 1408 C C . TYR A 1 192 ? 9.545 16.469 -4.543 1.00 89.25 192 TYR A C 1
ATOM 1410 O O . TYR A 1 192 ? 10.328 16.615 -5.480 1.00 89.25 192 TYR A O 1
ATOM 1418 N N . LEU A 1 193 ? 8.358 15.881 -4.713 1.00 90.81 193 LEU A N 1
ATOM 1419 C CA . LEU A 1 193 ? 7.887 15.365 -6.003 1.00 90.81 193 LEU A CA 1
ATOM 1420 C C . LEU A 1 193 ? 7.819 16.460 -7.070 1.00 90.81 193 LEU A C 1
ATOM 1422 O O . LEU A 1 193 ? 8.202 16.235 -8.218 1.00 90.81 193 LEU A O 1
ATOM 1426 N N . THR A 1 194 ? 7.374 17.658 -6.690 1.00 90.44 194 THR A N 1
ATOM 1427 C CA . THR A 1 194 ? 7.322 18.813 -7.594 1.00 90.44 194 THR A CA 1
ATOM 1428 C C . THR A 1 194 ? 8.723 19.248 -8.024 1.00 90.44 194 THR A C 1
ATOM 1430 O O . THR A 1 194 ? 8.951 19.457 -9.213 1.00 90.44 194 THR A O 1
ATOM 1433 N N . GLN A 1 195 ? 9.682 19.312 -7.093 1.00 88.50 195 GLN A N 1
ATOM 1434 C CA . GLN A 1 195 ? 11.082 19.650 -7.390 1.00 88.50 195 GLN A CA 1
ATOM 1435 C C . GLN A 1 195 ? 11.750 18.638 -8.333 1.00 88.50 195 GLN A C 1
ATOM 1437 O O . GLN A 1 195 ? 12.588 19.017 -9.144 1.00 88.50 195 GLN A O 1
ATOM 1442 N N . GLN A 1 196 ? 11.349 17.367 -8.268 1.00 86.12 196 GLN A N 1
ATOM 1443 C CA . GLN A 1 196 ? 11.826 16.302 -9.156 1.00 86.12 196 GLN A CA 1
ATOM 1444 C C . GLN A 1 196 ? 11.087 16.251 -10.509 1.00 86.12 196 GLN A C 1
ATOM 1446 O O . GLN A 1 196 ? 11.262 15.304 -11.271 1.00 86.12 196 GLN A O 1
ATOM 1451 N N . GLY A 1 197 ? 10.203 17.213 -10.807 1.00 85.75 197 GLY A N 1
ATOM 1452 C CA . GLY A 1 197 ? 9.400 17.214 -12.037 1.00 85.75 197 GLY A CA 1
ATOM 1453 C C . GLY A 1 197 ? 8.317 16.127 -12.087 1.00 85.75 197 GLY A C 1
ATOM 1454 O O . GLY A 1 197 ? 7.731 15.885 -13.139 1.00 85.75 197 GLY A O 1
ATOM 1455 N N . ARG A 1 198 ? 8.018 15.477 -10.953 1.00 84.06 198 ARG A N 1
ATOM 1456 C CA . ARG A 1 198 ? 7.027 14.394 -10.803 1.00 84.06 198 ARG A CA 1
ATOM 1457 C C . ARG A 1 198 ? 5.730 14.857 -10.125 1.00 84.06 198 ARG A C 1
ATOM 1459 O O . ARG A 1 198 ? 4.950 14.032 -9.661 1.00 84.06 198 ARG A O 1
ATOM 1466 N N . GLY A 1 199 ? 5.466 16.165 -10.100 1.00 79.25 199 GLY A N 1
ATOM 1467 C CA . GLY A 1 199 ? 4.311 16.771 -9.417 1.00 79.25 199 GLY A CA 1
ATOM 1468 C C . GLY A 1 199 ? 2.927 16.378 -9.959 1.00 79.25 199 GLY A C 1
ATOM 1469 O O . GLY A 1 199 ? 1.928 16.647 -9.307 1.00 79.25 199 GLY A O 1
ATOM 1470 N N . SER A 1 200 ? 2.851 15.726 -11.122 1.00 78.38 200 SER A N 1
ATOM 1471 C CA . SER A 1 200 ? 1.614 15.174 -11.705 1.00 78.38 200 SER A CA 1
ATOM 1472 C C . SER A 1 200 ? 1.630 13.643 -11.832 1.00 78.38 200 SER A C 1
ATOM 1474 O O . SER A 1 200 ? 0.752 13.057 -12.467 1.00 78.38 200 SER A O 1
ATOM 1476 N N . GLY A 1 201 ? 2.646 12.984 -11.262 1.00 84.81 201 GLY A N 1
ATOM 1477 C CA . GLY A 1 201 ? 2.807 11.534 -11.306 1.00 84.81 201 GLY A CA 1
ATOM 1478 C C . GLY A 1 201 ? 1.832 10.787 -10.394 1.00 84.81 201 GLY A C 1
ATOM 1479 O O . GLY A 1 201 ? 1.127 11.378 -9.577 1.00 84.81 201 GLY A O 1
ATOM 1480 N N . ILE A 1 202 ? 1.827 9.455 -10.508 1.00 86.88 202 ILE A N 1
ATOM 1481 C CA . ILE A 1 202 ? 0.989 8.577 -9.672 1.00 86.88 202 ILE A CA 1
ATOM 1482 C C . ILE A 1 202 ? 1.273 8.814 -8.183 1.00 86.88 202 ILE A C 1
ATOM 1484 O O . ILE A 1 202 ? 0.332 8.927 -7.404 1.00 86.88 202 ILE A O 1
ATOM 1488 N N . ASP A 1 203 ? 2.545 8.973 -7.816 1.00 87.81 203 ASP A N 1
ATOM 1489 C CA . ASP A 1 203 ? 2.963 9.229 -6.437 1.00 87.81 203 ASP A CA 1
ATOM 1490 C C . ASP A 1 203 ? 2.421 10.562 -5.904 1.00 87.81 203 ASP A C 1
ATOM 1492 O O . ASP A 1 203 ? 1.971 10.637 -4.764 1.00 87.81 203 ASP A O 1
ATOM 1496 N N . ALA A 1 204 ? 2.387 11.608 -6.738 1.00 89.31 204 ALA A N 1
ATOM 1497 C CA . ALA A 1 204 ? 1.825 12.906 -6.359 1.00 89.31 204 ALA A CA 1
ATOM 1498 C C . ALA A 1 204 ? 0.311 12.815 -6.121 1.00 89.31 204 ALA A C 1
ATOM 1500 O O . ALA A 1 204 ? -0.188 13.332 -5.122 1.00 89.31 204 ALA A O 1
ATOM 1501 N N . ILE A 1 205 ? -0.401 12.078 -6.980 1.00 91.31 205 ILE A N 1
ATOM 1502 C CA . ILE A 1 205 ? -1.832 11.797 -6.808 1.00 91.31 205 ILE A CA 1
ATOM 1503 C C . ILE A 1 205 ? -2.077 10.965 -5.539 1.00 91.31 205 ILE A C 1
ATOM 1505 O O . ILE A 1 205 ? -3.063 11.185 -4.837 1.00 91.31 205 ILE A O 1
ATOM 1509 N N . GLU A 1 206 ? -1.211 9.997 -5.221 1.00 90.88 206 GLU A N 1
ATOM 1510 C CA . GLU A 1 206 ? -1.338 9.189 -4.000 1.00 90.88 206 GLU A CA 1
ATOM 1511 C C . GLU A 1 206 ? -1.144 10.050 -2.742 1.00 90.88 206 GLU A C 1
ATOM 1513 O O . GLU A 1 206 ? -1.964 9.962 -1.827 1.00 90.88 206 GLU A O 1
ATOM 1518 N N . VAL A 1 207 ? -0.144 10.940 -2.719 1.00 94.06 207 VAL A N 1
ATOM 1519 C CA . VAL A 1 207 ? 0.073 11.900 -1.619 1.00 94.06 207 VAL A CA 1
ATOM 1520 C C . VAL A 1 207 ? -1.128 12.837 -1.444 1.00 94.06 207 VAL A C 1
ATOM 1522 O O . VAL A 1 207 ? -1.584 13.040 -0.316 1.00 94.06 207 VAL A O 1
ATOM 1525 N N . GLU A 1 208 ? -1.672 13.371 -2.541 1.00 91.06 208 GLU A N 1
ATOM 1526 C CA . GLU A 1 208 ? -2.861 14.232 -2.521 1.00 91.06 208 GLU A CA 1
ATOM 1527 C C . GLU A 1 208 ? -4.071 13.496 -1.929 1.00 91.06 208 GLU A C 1
ATOM 1529 O O . GLU A 1 208 ? -4.692 13.979 -0.984 1.00 91.06 208 GLU A O 1
ATOM 1534 N N . ARG A 1 209 ? -4.345 12.267 -2.382 1.00 92.75 209 ARG A N 1
ATOM 1535 C CA . ARG A 1 209 ? -5.446 11.451 -1.842 1.00 92.75 209 ARG A CA 1
ATOM 1536 C C . ARG A 1 209 ? -5.263 11.094 -0.373 1.00 92.75 209 ARG A C 1
ATOM 1538 O O . ARG A 1 209 ? -6.244 11.065 0.368 1.00 92.75 209 ARG A O 1
ATOM 1545 N N . ILE A 1 210 ? -4.035 10.818 0.073 1.00 92.19 210 ILE A N 1
ATOM 1546 C CA . ILE A 1 210 ? -3.766 10.572 1.497 1.00 92.19 210 ILE A CA 1
ATOM 1547 C C . ILE A 1 210 ? -4.179 11.792 2.326 1.00 92.19 210 ILE A C 1
ATOM 1549 O O . ILE A 1 210 ? -4.854 11.633 3.348 1.00 92.19 210 ILE A O 1
ATOM 1553 N N . ARG A 1 211 ? -3.810 12.993 1.869 1.00 91.88 211 ARG A N 1
ATOM 1554 C CA . ARG A 1 211 ? -4.084 14.259 2.557 1.00 91.88 211 ARG A CA 1
ATOM 1555 C C . ARG A 1 211 ? -5.564 14.639 2.533 1.00 91.88 211 ARG A C 1
ATOM 1557 O O . ARG A 1 211 ? -6.093 15.042 3.569 1.00 91.88 211 ARG A O 1
ATOM 1564 N N . ASP A 1 212 ? -6.207 14.512 1.377 1.00 89.62 212 ASP A N 1
ATOM 1565 C CA . ASP A 1 212 ? -7.505 15.142 1.120 1.00 89.62 212 ASP A CA 1
ATOM 1566 C C . ASP A 1 212 ? -8.683 14.166 1.281 1.00 89.62 212 ASP A C 1
ATOM 1568 O O . ASP A 1 212 ? -9.772 14.579 1.682 1.00 89.62 212 ASP A O 1
ATOM 1572 N N . ASP A 1 213 ? -8.453 12.861 1.096 1.00 89.00 213 ASP A N 1
ATOM 1573 C CA . ASP A 1 213 ? -9.510 11.845 1.143 1.00 89.00 213 ASP A CA 1
ATOM 1574 C C . ASP A 1 213 ? -9.321 10.824 2.270 1.00 89.00 213 ASP A C 1
ATOM 1576 O O . ASP A 1 213 ? -10.236 10.604 3.074 1.00 89.00 213 ASP A O 1
ATOM 1580 N N . TYR A 1 214 ? -8.154 10.174 2.343 1.00 93.06 214 TYR A N 1
ATOM 1581 C CA . TYR A 1 214 ? -7.974 8.983 3.179 1.00 93.06 214 TYR A CA 1
ATOM 1582 C C . TYR A 1 214 ? -7.816 9.313 4.663 1.00 93.06 214 TYR A C 1
ATOM 1584 O O . TYR A 1 214 ? -8.550 8.753 5.480 1.00 93.06 214 TYR A O 1
ATOM 1592 N N . ALA A 1 215 ? -6.911 10.229 5.029 1.00 93.88 215 ALA A N 1
ATOM 1593 C CA . ALA A 1 215 ? -6.749 10.624 6.428 1.00 93.88 215 ALA A CA 1
ATOM 1594 C C . ALA A 1 215 ? -8.016 11.314 6.981 1.00 93.88 215 ALA A C 1
ATOM 1596 O O . ALA A 1 215 ? -8.504 10.887 8.032 1.00 93.88 215 ALA A O 1
ATOM 1597 N N . PRO A 1 216 ? -8.650 12.269 6.266 1.00 92.38 216 PRO A N 1
ATOM 1598 C CA . PRO A 1 216 ? -9.951 12.812 6.666 1.00 92.38 216 PRO A CA 1
ATOM 1599 C C . PRO A 1 216 ? -11.047 11.740 6.749 1.00 92.38 216 PRO A C 1
ATOM 1601 O O . PRO A 1 216 ? -11.895 11.768 7.640 1.00 92.38 216 PRO A O 1
ATOM 1604 N N . GLY A 1 217 ? -11.043 10.763 5.837 1.00 90.31 217 GLY A N 1
ATOM 1605 C CA . GLY A 1 217 ? -11.951 9.614 5.855 1.00 90.31 217 GLY A CA 1
ATOM 1606 C C . GLY A 1 217 ? -11.841 8.774 7.130 1.00 90.31 217 GLY A C 1
ATOM 1607 O O . GLY A 1 217 ? -12.866 8.466 7.739 1.00 90.31 217 GLY A O 1
ATOM 1608 N N . ALA A 1 218 ? -10.619 8.460 7.568 1.00 92.38 218 ALA A N 1
ATOM 1609 C CA . ALA A 1 218 ? -10.368 7.707 8.798 1.00 92.38 218 ALA A CA 1
ATOM 1610 C C . ALA A 1 218 ? -10.896 8.449 10.037 1.00 92.38 218 ALA A C 1
ATOM 1612 O O . ALA A 1 218 ? -11.618 7.877 10.858 1.00 92.38 218 ALA A O 1
ATOM 1613 N N . VAL A 1 219 ? -10.625 9.756 10.128 1.00 93.75 219 VAL A N 1
ATOM 1614 C CA . VAL A 1 219 ? -11.110 10.594 11.235 1.00 93.75 219 VAL A CA 1
ATOM 1615 C C . VAL A 1 219 ? -12.637 10.686 11.238 1.00 93.75 219 VAL A C 1
ATOM 1617 O O . VAL A 1 219 ? -13.252 10.549 12.294 1.00 93.75 219 VAL A O 1
ATOM 1620 N N . ARG A 1 220 ? -13.281 10.835 10.071 1.00 91.81 220 ARG A N 1
ATOM 1621 C CA . ARG A 1 220 ? -14.753 10.802 9.965 1.00 91.81 220 ARG A CA 1
ATOM 1622 C C . ARG A 1 220 ? -15.336 9.487 10.467 1.00 91.81 220 ARG A C 1
ATOM 1624 O O . ARG A 1 220 ? -16.334 9.510 11.181 1.00 91.81 220 ARG A O 1
ATOM 1631 N N . GLY A 1 221 ? -14.704 8.364 10.129 1.00 90.12 221 GLY A N 1
ATOM 1632 C CA . GLY A 1 221 ? -15.098 7.047 10.627 1.00 90.12 221 GLY A CA 1
ATOM 1633 C C . GLY A 1 221 ? -15.060 6.973 12.154 1.00 90.12 221 GLY A C 1
ATOM 1634 O O . GLY A 1 221 ? -16.011 6.492 12.764 1.00 90.12 221 GLY A O 1
ATOM 1635 N N . TYR A 1 222 ? -14.012 7.521 12.773 1.00 91.00 222 TYR A N 1
ATOM 1636 C CA . TYR A 1 222 ? -13.906 7.612 14.230 1.00 91.00 222 TYR A CA 1
ATOM 1637 C C . TYR A 1 222 ? -14.970 8.535 14.844 1.00 91.00 222 TYR A C 1
ATOM 1639 O O . TYR A 1 222 ? -15.643 8.156 15.799 1.00 91.00 222 TYR A O 1
ATOM 1647 N N . LEU A 1 223 ? -15.169 9.731 14.284 1.00 91.12 223 LEU A N 1
ATOM 1648 C CA . LEU A 1 223 ? -16.121 10.719 14.806 1.00 91.12 223 LEU A CA 1
ATOM 1649 C C . LEU A 1 223 ? -17.591 10.305 14.645 1.00 91.12 223 LEU A C 1
ATOM 1651 O O . LEU A 1 223 ? -18.448 10.794 15.390 1.00 91.12 223 LEU A O 1
ATOM 1655 N N . ALA A 1 224 ? -17.879 9.405 13.701 1.00 89.88 224 ALA A N 1
ATOM 1656 C CA . ALA A 1 224 ? -19.189 8.788 13.530 1.00 89.88 224 ALA A CA 1
ATOM 1657 C C . ALA A 1 224 ? -19.530 7.789 14.651 1.00 89.88 224 ALA A C 1
ATOM 1659 O O . ALA A 1 224 ? -20.704 7.471 14.845 1.00 89.88 224 ALA A O 1
ATOM 1660 N N . LEU A 1 225 ? -18.536 7.309 15.409 1.00 87.38 225 LEU A N 1
ATOM 1661 C CA . LEU A 1 225 ? -18.775 6.432 16.550 1.00 87.38 225 LEU A CA 1
ATOM 1662 C C . LEU A 1 225 ? -19.373 7.223 17.730 1.00 87.38 225 LEU A C 1
ATOM 1664 O O . LEU A 1 225 ? -18.929 8.340 18.028 1.00 87.38 225 LEU A O 1
ATOM 1668 N N . PRO A 1 226 ? -20.342 6.643 18.464 1.00 86.88 226 PRO A N 1
ATOM 1669 C CA . PRO A 1 226 ? -20.781 7.188 19.743 1.00 86.88 226 PRO A CA 1
ATOM 1670 C C . PRO A 1 226 ? -19.591 7.370 20.709 1.00 86.88 226 PRO A C 1
ATOM 1672 O O . PRO A 1 226 ? -18.785 6.441 20.827 1.00 86.88 226 PRO A O 1
ATOM 1675 N N . PRO A 1 227 ? -19.482 8.495 21.451 1.00 80.25 227 PRO A N 1
ATOM 1676 C CA . PRO A 1 227 ? -18.313 8.796 22.290 1.00 80.25 227 PRO A CA 1
ATOM 1677 C C . PRO A 1 227 ? -17.941 7.692 23.289 1.00 80.25 227 PRO A C 1
ATOM 1679 O O . PRO A 1 227 ? -16.768 7.376 23.459 1.00 80.25 227 PRO A O 1
ATOM 1682 N N . TRP A 1 228 ? -18.943 7.053 23.900 1.00 78.06 228 TRP A N 1
ATOM 1683 C CA . TRP A 1 228 ? -18.751 5.952 24.849 1.00 78.06 228 TRP A CA 1
ATOM 1684 C C . TRP A 1 228 ? -18.158 4.692 24.196 1.00 78.06 228 TRP A C 1
ATOM 1686 O O . TRP A 1 228 ? -17.424 3.940 24.835 1.00 78.06 228 TRP A O 1
ATOM 1696 N N . SER A 1 229 ? -18.438 4.471 22.910 1.00 79.56 229 SER A N 1
ATOM 1697 C CA . SER A 1 229 ? -17.967 3.298 22.166 1.00 79.56 229 SER A CA 1
ATOM 1698 C C . SER A 1 229 ? -16.575 3.493 21.562 1.00 79.56 229 SER A C 1
ATOM 1700 O O . SER A 1 229 ? -15.801 2.543 21.492 1.00 79.56 229 SER A O 1
ATOM 1702 N N . ALA A 1 230 ? -16.222 4.729 21.192 1.00 81.19 230 ALA A N 1
ATOM 1703 C CA . ALA A 1 230 ? -14.988 5.048 20.476 1.00 81.19 230 ALA A CA 1
ATOM 1704 C C . ALA A 1 230 ? -13.710 4.710 21.268 1.00 81.19 230 ALA A C 1
ATOM 1706 O O . ALA A 1 230 ? -12.689 4.374 20.672 1.00 81.19 230 ALA A O 1
ATOM 1707 N N . GLN A 1 231 ? -13.766 4.790 22.600 1.00 79.25 231 GLN A N 1
ATOM 1708 C CA . GLN A 1 231 ? -12.628 4.516 23.489 1.00 79.25 231 GLN A CA 1
ATOM 1709 C C . GLN A 1 231 ? -12.811 3.250 24.333 1.00 79.25 231 GLN A C 1
ATOM 1711 O O . GLN A 1 231 ? -11.828 2.607 24.673 1.00 79.25 231 GLN A O 1
ATOM 1716 N N . GLY A 1 232 ? -14.051 2.893 24.684 1.00 74.69 232 GLY A N 1
ATOM 1717 C CA . GLY A 1 232 ? -14.317 1.827 25.656 1.00 74.69 232 GLY A CA 1
ATOM 1718 C C . GLY A 1 232 ? -14.785 0.503 25.060 1.00 74.69 232 GLY A C 1
ATOM 1719 O O . GLY A 1 232 ? -14.716 -0.520 25.734 1.00 74.69 232 GLY A O 1
ATOM 1720 N N . THR A 1 233 ? -15.288 0.492 23.822 1.00 80.12 233 THR A N 1
ATOM 1721 C CA . THR A 1 233 ? -15.849 -0.721 23.212 1.00 80.12 233 THR A CA 1
ATOM 1722 C C . THR A 1 233 ? -14.889 -1.296 22.183 1.00 80.12 233 THR A C 1
ATOM 1724 O O . THR A 1 233 ? -14.456 -0.611 21.256 1.00 80.12 233 THR A O 1
ATOM 1727 N N . VAL A 1 234 ? -14.582 -2.582 22.336 1.00 84.19 234 VAL A N 1
ATOM 1728 C CA . VAL A 1 234 ? -13.847 -3.354 21.335 1.00 84.19 234 VAL A CA 1
ATOM 1729 C C . VAL A 1 234 ? -14.722 -3.505 20.094 1.00 84.19 234 VAL A C 1
ATOM 1731 O O . VAL A 1 234 ? -15.842 -4.008 20.178 1.00 84.19 234 VAL A O 1
ATOM 1734 N N . LEU A 1 235 ? -14.211 -3.069 18.945 1.00 77.50 235 LEU A N 1
ATOM 1735 C CA . LEU A 1 235 ? -14.965 -2.996 17.697 1.00 77.50 235 LEU A CA 1
ATOM 1736 C C . LEU A 1 235 ? -14.568 -4.121 16.736 1.00 77.50 235 LEU A C 1
ATOM 1738 O O . LEU A 1 235 ? -15.388 -4.961 16.369 1.00 77.50 235 LEU A O 1
ATOM 1742 N N . ALA A 1 236 ? -13.294 -4.157 16.346 1.00 76.06 236 ALA A N 1
ATOM 1743 C CA . ALA A 1 236 ? -12.748 -5.116 15.395 1.00 76.06 236 ALA A CA 1
ATOM 1744 C C . ALA A 1 236 ? -11.372 -5.593 15.866 1.00 76.06 236 ALA A C 1
ATOM 1746 O O . ALA A 1 236 ? -10.596 -4.816 16.409 1.00 76.06 236 ALA A O 1
ATOM 1747 N N . ASP A 1 237 ? -11.083 -6.883 15.675 1.00 73.88 237 ASP A N 1
ATOM 1748 C CA . ASP A 1 237 ? -9.778 -7.495 15.976 1.00 73.88 237 ASP A CA 1
ATOM 1749 C C . ASP A 1 237 ? -9.260 -7.280 17.410 1.00 73.88 237 ASP A C 1
ATOM 1751 O O . ASP A 1 237 ? -8.057 -7.266 17.652 1.00 73.88 237 ASP A O 1
ATOM 1755 N N . GLY A 1 238 ? -10.170 -7.137 18.379 1.00 83.19 238 GLY A N 1
ATOM 1756 C CA . GLY A 1 238 ? -9.800 -6.887 19.775 1.00 83.19 238 GLY A CA 1
ATOM 1757 C C . GLY A 1 238 ? -9.465 -5.426 20.083 1.00 83.19 238 GLY A C 1
ATOM 1758 O O . GLY A 1 238 ? -9.153 -5.125 21.229 1.00 83.19 238 GLY A O 1
ATOM 1759 N N . LYS A 1 239 ? -9.565 -4.531 19.094 1.00 83.06 239 LYS A N 1
ATOM 1760 C CA . LYS A 1 239 ? -9.165 -3.128 19.194 1.00 83.06 239 LYS A CA 1
ATOM 1761 C C . LYS A 1 239 ? -10.347 -2.191 19.405 1.00 83.06 239 LYS A C 1
ATOM 1763 O O . LYS A 1 239 ? -11.448 -2.418 18.891 1.00 83.06 239 LYS A O 1
ATOM 1768 N N . THR A 1 240 ? -10.108 -1.117 20.145 1.00 90.25 240 THR A N 1
ATOM 1769 C CA . THR A 1 240 ? -11.037 0.008 20.308 1.00 90.25 240 THR A CA 1
ATOM 1770 C C . THR A 1 240 ? -11.108 0.855 19.033 1.00 90.25 240 THR A C 1
ATOM 1772 O O . THR A 1 240 ? -10.249 0.764 18.152 1.00 90.25 240 THR A O 1
ATOM 1775 N N . GLY A 1 241 ? -12.124 1.717 18.923 1.00 87.88 241 GLY A N 1
ATOM 1776 C CA . GLY A 1 241 ? -12.223 2.664 17.806 1.00 87.88 241 GLY A CA 1
ATOM 1777 C C . GLY A 1 241 ? -11.009 3.597 17.705 1.00 87.88 241 GLY A C 1
ATOM 1778 O O . GLY A 1 241 ? -10.561 3.905 16.603 1.00 87.88 241 GLY A O 1
ATOM 1779 N N . LEU A 1 242 ? -10.444 4.005 18.847 1.00 90.31 242 LEU A N 1
ATOM 1780 C CA . LEU A 1 242 ? -9.232 4.821 18.906 1.00 90.31 242 LEU A CA 1
ATOM 1781 C C . LEU A 1 242 ? -8.010 4.059 18.391 1.00 90.31 242 LEU A C 1
ATOM 1783 O O . LEU A 1 242 ? -7.285 4.581 17.552 1.00 90.31 242 LEU A O 1
ATOM 1787 N N . GLU A 1 243 ? -7.789 2.833 18.857 1.00 90.75 243 GLU A N 1
ATOM 1788 C CA . GLU A 1 243 ? -6.666 2.009 18.391 1.00 90.75 243 GLU A CA 1
ATOM 1789 C C . GLU A 1 243 ? -6.745 1.763 16.883 1.00 90.75 243 GLU A C 1
ATOM 1791 O O . GLU A 1 243 ? -5.745 1.897 16.183 1.00 90.75 243 GLU A O 1
ATOM 1796 N N . LEU A 1 244 ? -7.947 1.503 16.361 1.00 91.88 244 LEU A N 1
ATOM 1797 C CA . LEU A 1 244 ? -8.153 1.328 14.927 1.00 91.88 244 LEU A CA 1
ATOM 1798 C C . LEU A 1 244 ? -7.856 2.609 14.133 1.00 91.88 244 LEU A C 1
ATOM 1800 O O . LEU A 1 244 ? -7.264 2.536 13.057 1.00 91.88 244 LEU A O 1
ATOM 1804 N N . LEU A 1 245 ? -8.246 3.780 14.650 1.00 93.19 245 LEU A N 1
ATOM 1805 C CA . LEU A 1 245 ? -7.896 5.062 14.036 1.00 93.19 245 LEU A CA 1
ATOM 1806 C C . LEU A 1 245 ? -6.375 5.248 14.002 1.00 93.19 245 LEU A C 1
ATOM 1808 O O . LEU A 1 245 ? -5.829 5.625 12.969 1.00 93.19 245 LEU A O 1
ATOM 1812 N N . ILE A 1 246 ? -5.693 4.975 15.115 1.00 94.62 246 ILE A N 1
ATOM 1813 C CA . ILE A 1 246 ? -4.238 5.108 15.209 1.00 94.62 246 ILE A CA 1
ATOM 1814 C C . ILE A 1 246 ? -3.537 4.199 14.196 1.00 94.62 246 ILE A C 1
ATOM 1816 O O . ILE A 1 246 ? -2.698 4.690 13.445 1.00 94.62 246 ILE A O 1
ATOM 1820 N N . ASP A 1 247 ? -3.938 2.931 14.099 1.00 94.19 247 ASP A N 1
ATOM 1821 C CA . ASP A 1 247 ? -3.380 1.991 13.121 1.00 94.19 247 ASP A CA 1
ATOM 1822 C C . ASP A 1 247 ? -3.562 2.473 11.675 1.00 94.19 247 ASP A C 1
ATOM 1824 O O . ASP A 1 247 ? -2.665 2.342 10.842 1.00 94.19 247 ASP A O 1
ATOM 1828 N N . GLN A 1 248 ? -4.737 3.026 11.355 1.00 95.06 248 GLN A N 1
ATOM 1829 C CA . GLN A 1 248 ? -5.017 3.559 10.023 1.00 95.06 248 GLN A CA 1
ATOM 1830 C C . GLN A 1 248 ? -4.137 4.770 9.709 1.00 95.06 248 GLN A C 1
ATOM 1832 O O . GLN A 1 248 ? -3.604 4.860 8.605 1.00 95.06 248 GLN A O 1
ATOM 1837 N N . LEU A 1 249 ? -3.957 5.684 10.664 1.00 95.81 249 LEU A N 1
ATOM 1838 C CA . LEU A 1 249 ? -3.072 6.836 10.493 1.00 95.81 249 LEU A CA 1
ATOM 1839 C C . LEU A 1 249 ? -1.603 6.402 10.361 1.00 95.81 249 LEU A C 1
ATOM 1841 O O . LEU A 1 249 ? -0.901 6.932 9.505 1.00 95.81 249 LEU A O 1
ATOM 1845 N N . ASP A 1 250 ? -1.158 5.399 11.119 1.00 95.50 250 ASP A N 1
ATOM 1846 C CA . ASP A 1 250 ? 0.199 4.846 11.003 1.00 95.50 250 ASP A CA 1
ATOM 1847 C C . ASP A 1 250 ? 0.449 4.187 9.651 1.00 95.50 250 ASP A C 1
ATOM 1849 O O . ASP A 1 250 ? 1.508 4.375 9.047 1.00 95.50 250 ASP A O 1
ATOM 1853 N N . LEU A 1 251 ? -0.544 3.468 9.128 1.00 95.94 251 LEU A N 1
ATOM 1854 C CA . LEU A 1 251 ? -0.476 2.932 7.776 1.00 95.94 251 LEU A CA 1
ATOM 1855 C C . LEU A 1 251 ? -0.297 4.058 6.750 1.00 95.94 251 LEU A C 1
ATOM 1857 O O . LEU A 1 251 ? 0.571 3.963 5.886 1.00 95.94 251 LEU A O 1
ATOM 1861 N N . LEU A 1 252 ? -1.087 5.131 6.843 1.00 95.38 252 LEU A N 1
ATOM 1862 C CA . LEU A 1 252 ? -0.985 6.269 5.923 1.00 95.38 252 LEU A CA 1
ATOM 1863 C C . LEU A 1 252 ? 0.364 6.994 6.043 1.00 95.38 252 LEU A C 1
ATOM 1865 O O . LEU A 1 252 ? 0.961 7.346 5.025 1.00 95.38 252 LEU A O 1
ATOM 1869 N N . GLU A 1 253 ? 0.876 7.175 7.261 1.00 94.19 253 GLU A N 1
ATOM 1870 C CA . GLU A 1 253 ? 2.208 7.735 7.498 1.00 94.19 253 GLU A CA 1
ATOM 1871 C C . GLU A 1 253 ? 3.302 6.874 6.850 1.00 94.19 253 GLU A C 1
ATOM 1873 O O . GLU A 1 253 ? 4.205 7.400 6.193 1.00 94.19 253 GLU A O 1
ATOM 1878 N N . HIS A 1 254 ? 3.215 5.552 7.006 1.00 95.25 254 HIS A N 1
ATOM 1879 C CA . HIS A 1 254 ? 4.168 4.619 6.418 1.00 95.25 254 HIS A CA 1
ATOM 1880 C C . HIS A 1 254 ? 4.173 4.708 4.890 1.00 95.25 254 HIS A C 1
ATOM 1882 O O . HIS A 1 254 ? 5.239 4.811 4.287 1.00 95.25 254 HIS A O 1
ATOM 1888 N N . ARG A 1 255 ? 2.993 4.779 4.263 1.00 94.69 255 ARG A N 1
ATOM 1889 C CA . ARG A 1 255 ? 2.867 4.943 2.806 1.00 94.69 255 ARG A CA 1
ATOM 1890 C C . ARG A 1 255 ? 3.506 6.237 2.303 1.00 94.69 255 ARG A C 1
ATOM 1892 O O . ARG A 1 255 ? 4.194 6.213 1.288 1.00 94.69 255 ARG A O 1
ATOM 1899 N N . LEU A 1 256 ? 3.344 7.355 3.018 1.00 93.00 256 LEU A N 1
ATOM 1900 C CA . LEU A 1 256 ? 4.020 8.612 2.665 1.00 93.00 256 LEU A CA 1
ATOM 1901 C C . LEU A 1 256 ? 5.549 8.477 2.701 1.00 93.00 256 LEU A C 1
ATOM 1903 O O . LEU A 1 256 ? 6.235 9.043 1.852 1.00 93.00 256 LEU A O 1
ATOM 1907 N N . ARG A 1 257 ? 6.081 7.719 3.665 1.00 91.88 257 ARG A N 1
ATOM 1908 C CA . ARG A 1 257 ? 7.520 7.455 3.779 1.00 91.88 257 ARG A CA 1
ATOM 1909 C C . ARG A 1 257 ? 8.032 6.586 2.631 1.00 91.88 257 ARG A C 1
ATOM 1911 O O . ARG A 1 257 ? 9.031 6.938 2.017 1.00 91.88 257 ARG A O 1
ATOM 1918 N N . GLU A 1 258 ? 7.319 5.511 2.302 1.00 91.94 258 GLU A N 1
ATOM 1919 C CA . GLU A 1 258 ? 7.656 4.640 1.167 1.00 91.94 258 GLU A CA 1
ATOM 1920 C C . GLU A 1 258 ? 7.703 5.424 -0.152 1.00 91.94 258 GLU A C 1
ATOM 1922 O O . GLU A 1 258 ? 8.617 5.237 -0.953 1.00 91.94 258 GLU A O 1
ATOM 1927 N N . ILE A 1 259 ? 6.756 6.347 -0.365 1.00 89.62 259 ILE A N 1
ATOM 1928 C CA . ILE A 1 259 ? 6.767 7.225 -1.541 1.00 89.62 259 ILE A CA 1
ATOM 1929 C C . ILE A 1 259 ? 8.052 8.062 -1.563 1.00 89.62 259 ILE A C 1
ATOM 1931 O O . ILE A 1 259 ? 8.758 8.061 -2.569 1.00 89.62 259 ILE A O 1
ATOM 1935 N N . GLN A 1 260 ? 8.409 8.723 -0.459 1.00 86.50 260 GLN A N 1
ATOM 1936 C CA . GLN A 1 260 ? 9.641 9.520 -0.382 1.00 86.50 260 GLN A CA 1
ATOM 1937 C C . GLN A 1 260 ? 10.900 8.687 -0.668 1.00 86.50 260 GLN A C 1
ATOM 1939 O O . GLN A 1 260 ? 11.756 9.111 -1.445 1.00 86.50 260 GLN A O 1
ATOM 1944 N N . GLU A 1 261 ? 10.996 7.492 -0.084 1.00 87.94 261 GLU A N 1
ATOM 1945 C CA . GLU A 1 261 ? 12.110 6.564 -0.299 1.00 87.94 261 GLU A CA 1
ATOM 1946 C C . GLU A 1 261 ? 12.189 6.107 -1.763 1.00 87.94 261 GLU A C 1
ATOM 1948 O O . GLU A 1 261 ? 13.266 6.115 -2.359 1.00 87.94 261 GLU A O 1
ATOM 1953 N N . SER A 1 262 ? 11.051 5.783 -2.381 1.00 85.62 262 SER A N 1
ATOM 1954 C CA . SER A 1 262 ? 10.996 5.349 -3.781 1.00 85.62 262 SER A CA 1
ATOM 1955 C C . SER A 1 262 ? 11.456 6.438 -4.758 1.00 85.62 262 SER A C 1
ATOM 1957 O O . SER A 1 262 ? 12.197 6.158 -5.707 1.00 85.62 262 SER A O 1
ATOM 1959 N N . VAL A 1 263 ? 11.089 7.697 -4.498 1.00 84.06 263 VAL A N 1
ATOM 1960 C CA . VAL A 1 263 ? 11.506 8.843 -5.315 1.00 84.06 263 VAL A CA 1
ATOM 1961 C C . VAL A 1 263 ? 13.006 9.082 -5.161 1.00 84.06 263 VAL A C 1
ATOM 1963 O O . VAL A 1 263 ? 13.689 9.310 -6.160 1.00 84.06 263 VAL A O 1
ATOM 1966 N N . ALA A 1 264 ? 13.535 8.976 -3.938 1.00 82.88 264 ALA A N 1
ATOM 1967 C CA . ALA A 1 264 ? 14.965 9.113 -3.676 1.00 82.88 264 ALA A CA 1
ATOM 1968 C C . ALA A 1 264 ? 15.790 8.019 -4.379 1.00 82.88 264 ALA A C 1
ATOM 1970 O O . ALA A 1 264 ? 16.804 8.321 -5.010 1.00 82.88 264 ALA A O 1
ATOM 1971 N N . LEU A 1 265 ? 15.331 6.763 -4.330 1.00 84.25 265 LEU A N 1
ATOM 1972 C CA . LEU A 1 265 ? 15.971 5.642 -5.027 1.00 84.25 265 LEU A CA 1
ATOM 1973 C C . LEU A 1 265 ? 15.975 5.846 -6.545 1.00 84.25 265 LEU A C 1
ATOM 1975 O O . LEU A 1 265 ? 17.023 5.726 -7.177 1.00 84.25 265 LEU A O 1
ATOM 1979 N N . THR A 1 266 ? 14.831 6.233 -7.114 1.00 80.94 266 THR A N 1
ATOM 1980 C CA . THR A 1 266 ? 14.704 6.497 -8.556 1.00 80.94 266 THR A CA 1
ATOM 1981 C C . THR A 1 266 ? 15.635 7.630 -8.999 1.00 80.94 266 THR A C 1
ATOM 1983 O O . THR A 1 266 ? 16.306 7.517 -10.023 1.00 80.94 266 THR A O 1
ATOM 1986 N N . GLY A 1 267 ? 15.730 8.709 -8.212 1.00 76.50 267 GLY A N 1
ATOM 1987 C CA . GLY A 1 267 ? 16.673 9.799 -8.478 1.00 76.50 267 GLY A CA 1
ATOM 1988 C C . GLY A 1 267 ? 18.137 9.341 -8.443 1.00 76.50 267 GLY A C 1
ATOM 1989 O O . GLY A 1 267 ? 18.940 9.759 -9.277 1.00 76.50 267 GLY A O 1
ATOM 1990 N N . GLY A 1 268 ? 18.487 8.431 -7.528 1.00 80.75 268 GLY A N 1
ATOM 1991 C CA . GLY A 1 268 ? 19.820 7.827 -7.461 1.00 80.75 268 GLY A CA 1
ATOM 1992 C C . GLY A 1 268 ? 20.173 6.997 -8.701 1.00 80.75 268 GLY A C 1
ATOM 1993 O O . GLY A 1 268 ? 21.273 7.129 -9.241 1.00 80.75 268 GLY A O 1
ATOM 1994 N N . GLU A 1 269 ? 19.244 6.176 -9.194 1.00 81.25 269 GLU A N 1
ATOM 1995 C CA . GLU A 1 269 ? 19.435 5.385 -10.420 1.00 81.25 269 GLU A CA 1
ATOM 1996 C C . GLU A 1 269 ? 19.600 6.262 -11.669 1.00 81.25 269 GLU A C 1
ATOM 1998 O O . GLU A 1 269 ? 20.424 5.962 -12.542 1.00 81.25 269 GLU A O 1
ATOM 2003 N N . GLU A 1 270 ? 18.864 7.373 -11.741 1.00 82.81 270 GLU A N 1
ATOM 2004 C CA . GLU A 1 270 ? 18.968 8.352 -12.823 1.00 82.81 270 GLU A CA 1
ATOM 2005 C C . GLU A 1 270 ? 20.353 9.019 -12.842 1.00 82.81 270 GLU A C 1
ATOM 2007 O O . GLU A 1 270 ? 20.996 9.072 -13.895 1.00 82.81 270 GLU A O 1
ATOM 2012 N N . LEU A 1 271 ? 20.882 9.408 -11.673 1.00 83.19 271 LEU A N 1
ATOM 2013 C CA . LEU A 1 271 ? 22.252 9.919 -11.543 1.00 83.19 271 LEU A CA 1
ATOM 2014 C C . LEU A 1 271 ? 23.304 8.892 -11.983 1.00 83.19 271 LEU A C 1
ATOM 2016 O O . LEU A 1 271 ? 24.247 9.239 -12.697 1.00 83.19 271 LEU A O 1
ATOM 2020 N N . LEU A 1 272 ? 23.161 7.628 -11.574 1.00 87.81 272 LEU A N 1
ATOM 2021 C CA . LEU A 1 272 ? 24.098 6.566 -11.955 1.00 87.81 272 LEU A CA 1
ATOM 2022 C C . LEU A 1 272 ? 24.078 6.309 -13.464 1.00 87.81 272 LEU A C 1
ATOM 2024 O O . LEU A 1 272 ? 25.132 6.134 -14.080 1.00 87.81 272 LEU A O 1
ATOM 2028 N N . THR A 1 273 ? 22.888 6.312 -14.061 1.00 88.44 273 THR A N 1
ATOM 2029 C CA . THR A 1 273 ? 22.703 6.150 -15.506 1.00 88.44 273 THR A CA 1
ATOM 2030 C C . THR A 1 273 ? 23.332 7.314 -16.265 1.00 88.44 273 THR A C 1
ATOM 2032 O O . THR A 1 273 ? 24.104 7.094 -17.200 1.00 88.44 273 THR A O 1
ATOM 2035 N N . HIS A 1 274 ? 23.087 8.548 -15.819 1.00 86.81 274 HIS A N 1
ATOM 2036 C CA . HIS A 1 274 ? 23.695 9.739 -16.400 1.00 86.81 274 HIS A CA 1
ATOM 2037 C C . HIS A 1 274 ? 25.227 9.718 -16.277 1.00 86.81 274 HIS A C 1
ATOM 2039 O O . HIS A 1 274 ? 25.929 9.994 -17.247 1.00 86.81 274 HIS A O 1
ATOM 2045 N N . GLY A 1 275 ? 25.767 9.304 -15.127 1.00 86.81 275 GLY A N 1
ATOM 2046 C CA . GLY A 1 275 ? 27.209 9.174 -14.914 1.00 86.81 275 GLY A CA 1
ATOM 2047 C C . GLY A 1 275 ? 27.873 8.139 -15.829 1.00 86.81 275 GLY A C 1
ATOM 2048 O O . GLY A 1 275 ? 28.977 8.377 -16.317 1.00 86.81 275 GLY A O 1
ATOM 2049 N N . ARG A 1 276 ? 27.205 7.010 -16.105 1.00 88.06 276 ARG A N 1
ATOM 2050 C CA . ARG A 1 276 ? 27.677 6.023 -17.096 1.00 88.06 276 ARG A CA 1
ATOM 2051 C C . ARG A 1 276 ? 27.671 6.606 -18.505 1.00 88.06 276 ARG A C 1
ATOM 2053 O O . ARG A 1 276 ? 28.689 6.545 -19.180 1.00 88.06 276 ARG A O 1
ATOM 2060 N N . PHE A 1 277 ? 26.579 7.264 -18.892 1.00 91.12 277 PHE A N 1
ATOM 2061 C CA . PHE A 1 277 ? 26.488 7.944 -20.183 1.00 91.12 277 PHE A CA 1
ATOM 2062 C C . PHE A 1 277 ? 27.605 8.982 -20.378 1.00 91.12 277 PHE A C 1
ATOM 2064 O O . PHE A 1 277 ? 28.219 9.034 -21.440 1.00 91.12 277 PHE A O 1
ATOM 2071 N N . LEU A 1 278 ? 27.904 9.792 -19.355 1.00 92.56 278 LEU A N 1
ATOM 2072 C CA . LEU A 1 278 ? 28.988 10.773 -19.425 1.00 92.56 278 LEU A CA 1
ATOM 2073 C C . LEU A 1 278 ? 30.361 10.107 -19.594 1.00 92.56 278 LEU A C 1
ATOM 2075 O O . LEU A 1 278 ? 31.164 10.595 -20.386 1.00 92.56 278 LEU A O 1
ATOM 2079 N N . LYS A 1 279 ? 30.622 8.988 -18.905 1.00 87.81 279 LYS A N 1
ATOM 2080 C CA . LYS A 1 279 ? 31.864 8.213 -19.070 1.00 87.81 279 LYS A CA 1
ATOM 2081 C C . LYS A 1 279 ? 32.002 7.644 -20.481 1.00 87.81 279 LYS A C 1
ATOM 2083 O O . LYS A 1 279 ? 33.056 7.793 -21.085 1.00 87.81 279 LYS A O 1
ATOM 2088 N N . ASP A 1 280 ? 30.929 7.075 -21.026 1.00 88.50 280 ASP A N 1
ATOM 2089 C CA . ASP A 1 280 ? 30.922 6.515 -22.383 1.00 88.50 280 ASP A CA 1
ATOM 2090 C C . ASP A 1 280 ? 31.075 7.606 -23.457 1.00 88.50 280 ASP A C 1
ATOM 2092 O O . ASP A 1 280 ? 31.655 7.376 -24.518 1.00 88.50 280 ASP A O 1
ATOM 2096 N N . ARG A 1 281 ? 30.552 8.814 -23.198 1.00 86.88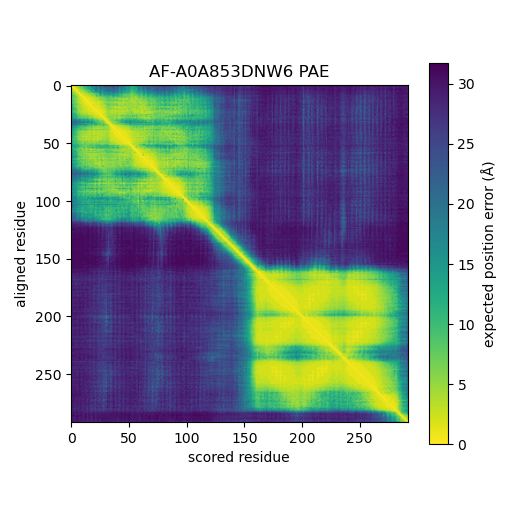 281 ARG A N 1
ATOM 2097 C CA . ARG A 1 281 ? 30.610 9.948 -24.133 1.00 86.88 281 ARG A CA 1
ATOM 2098 C C . ARG A 1 281 ? 31.957 10.674 -24.121 1.00 86.88 281 ARG A C 1
ATOM 2100 O O . ARG A 1 281 ? 32.299 11.295 -25.128 1.00 86.88 281 ARG A O 1
ATOM 2107 N N . PHE A 1 282 ? 32.695 10.618 -23.013 1.00 86.75 282 PHE A N 1
ATOM 2108 C CA . PHE A 1 282 ? 33.980 11.299 -22.835 1.00 86.75 282 PHE A CA 1
ATOM 2109 C C . PHE A 1 282 ? 35.087 10.349 -22.327 1.00 86.75 282 PHE A C 1
ATOM 2111 O O . PHE A 1 282 ? 35.622 10.587 -21.243 1.00 86.75 282 PHE A O 1
ATOM 2118 N N . PRO A 1 283 ? 35.458 9.299 -23.090 1.00 72.38 283 PRO A N 1
ATOM 2119 C CA . PRO A 1 283 ? 36.469 8.329 -22.661 1.00 72.38 283 PRO A CA 1
ATOM 2120 C C . PRO A 1 283 ? 37.900 8.906 -22.610 1.00 72.38 283 PRO A C 1
ATOM 2122 O O . PRO A 1 283 ? 38.667 8.510 -21.741 1.00 72.38 283 PRO A O 1
ATOM 2125 N N . ASP A 1 284 ? 38.231 9.902 -23.447 1.00 66.12 284 ASP A N 1
ATOM 2126 C CA . ASP A 1 284 ? 39.629 10.286 -23.737 1.00 66.12 284 ASP A CA 1
ATOM 2127 C C . ASP A 1 284 ? 39.989 11.755 -23.426 1.00 66.12 284 ASP A C 1
ATOM 2129 O O . ASP A 1 284 ? 40.587 12.453 -24.239 1.00 66.12 284 ASP A O 1
ATOM 2133 N N . ARG A 1 285 ? 39.641 12.280 -22.245 1.00 58.75 285 ARG A N 1
ATOM 2134 C CA . ARG A 1 285 ? 40.134 13.611 -21.799 1.00 58.75 285 ARG A CA 1
ATOM 2135 C C . ARG A 1 285 ? 41.123 13.575 -20.629 1.00 58.75 285 ARG A C 1
ATOM 2137 O O . ARG A 1 285 ? 41.380 14.612 -20.029 1.00 58.75 285 ARG A O 1
ATOM 2144 N N . GLY A 1 286 ? 41.655 12.400 -20.289 1.00 56.59 286 GLY A N 1
ATOM 2145 C CA . GLY A 1 286 ? 42.516 12.216 -19.113 1.00 56.59 286 GLY A CA 1
ATOM 2146 C C . GLY A 1 286 ? 43.992 11.907 -19.381 1.00 56.59 286 GLY A C 1
ATOM 2147 O O . GLY A 1 286 ? 44.804 12.179 -18.504 1.00 56.59 286 GLY A O 1
ATOM 2148 N N . GLU A 1 287 ? 44.360 11.355 -20.544 1.00 57.62 287 GLU A N 1
ATOM 2149 C CA . GLU A 1 287 ? 45.722 10.817 -20.752 1.00 57.62 287 GLU A CA 1
ATOM 2150 C C . GLU A 1 287 ? 46.570 11.535 -21.818 1.00 57.62 287 GLU A C 1
ATOM 2152 O O . GLU A 1 287 ? 47.795 11.460 -21.734 1.00 57.62 287 GLU A O 1
ATOM 2157 N N . ASP A 1 288 ? 45.978 12.288 -22.753 1.00 56.75 288 ASP A N 1
ATOM 2158 C CA . ASP A 1 288 ? 46.740 12.946 -23.838 1.00 56.75 288 ASP A CA 1
ATOM 2159 C C . ASP A 1 288 ? 47.152 14.407 -23.546 1.00 56.75 288 ASP A C 1
ATOM 2161 O O . ASP A 1 288 ? 48.034 14.936 -24.216 1.00 56.75 288 ASP A O 1
ATOM 2165 N N . ASP A 1 289 ? 46.591 15.053 -22.514 1.00 53.97 289 ASP A N 1
ATOM 2166 C CA . ASP A 1 289 ? 46.859 16.474 -22.184 1.00 53.97 289 ASP A CA 1
ATOM 2167 C C . ASP A 1 289 ? 47.945 16.669 -21.097 1.00 53.97 289 ASP A C 1
ATOM 2169 O O . ASP A 1 289 ? 48.262 17.786 -20.702 1.00 53.97 289 ASP A O 1
ATOM 2173 N N . LEU A 1 290 ? 48.550 15.577 -20.605 1.00 59.09 290 LEU A N 1
ATOM 2174 C CA . LEU A 1 290 ? 49.662 15.584 -19.630 1.00 59.09 290 LEU A CA 1
ATOM 2175 C C . LEU A 1 290 ? 51.034 15.296 -20.272 1.00 59.09 290 LEU A C 1
ATOM 2177 O O . LEU A 1 290 ? 52.010 15.011 -19.576 1.00 59.09 290 LEU A O 1
ATOM 2181 N N . ARG A 1 291 ? 51.122 15.368 -21.605 1.00 50.91 291 ARG A N 1
ATOM 2182 C CA . ARG A 1 291 ? 52.368 15.237 -22.375 1.00 50.91 291 ARG A CA 1
ATOM 2183 C C . ARG A 1 291 ? 52.639 16.488 -23.215 1.00 50.91 291 ARG A C 1
ATOM 2185 O O . ARG A 1 291 ? 52.711 16.392 -24.436 1.00 50.91 291 ARG A O 1
ATOM 2192 N N . ILE A 1 292 ? 52.819 17.642 -22.571 1.00 48.00 292 ILE A N 1
ATOM 2193 C CA . ILE A 1 292 ? 53.538 18.795 -23.145 1.00 48.00 292 ILE A CA 1
ATOM 2194 C C . ILE A 1 292 ? 54.469 19.374 -22.082 1.00 48.00 292 ILE A C 1
ATOM 2196 O O . ILE A 1 292 ? 54.005 19.547 -20.934 1.00 48.00 292 ILE A O 1
#

pLDDT: mean 74.59, std 16.58, range [33.38, 95.94]

Foldseek 3Di:
DVVVVVVVQLVVLQVVLVVLLVVLLCLLPPPDPCSLVVNLVSLVVNLVSLVVPNVVSLVSQLVSLVVSLVVLLPDDCVVSVSSNVSSLVSNVSSCVSPVVVSCVVSVVSVVVSVCVVVVVVPPDDDDDPPDDDDDDDDDDDDDDPDDPPPDPPPPPPQLPFLVVLLPDPLQDPLLSVLSVLLVVLLVVLLVVCVVVVNNPPPLVVLSVCLGRPQLSVLVVQLVPDDSCQQQPNQDPPRDHVNVSSNVSSVVSSVSSVVSVVVSVVVVVVVVVVVVVVVCVVCVPPPPPVPPD

Organism: NCBI:txid1874116

Nearest PDB structures (foldseek):
  8bqs-assembly1_Eq  TM=3.239E-01  e=8.662E+00  Tetrahymena thermophila SB210

Mean predicted aligned error: 19.5 Å

Solvent-accessible surface area (backbone atoms only — not comparable to full-atom values): 17045 Å² total; per-residue (Å²): 115,67,65,61,53,54,51,52,52,52,52,54,48,45,53,51,45,54,54,51,50,56,53,42,50,53,36,65,73,42,92,56,100,62,33,68,70,53,41,54,55,47,52,53,54,51,52,53,42,28,74,75,67,32,55,67,48,27,54,56,50,33,53,50,27,49,53,42,32,52,58,34,68,78,42,62,54,91,84,28,47,71,57,37,53,54,24,50,52,47,41,55,53,25,30,76,68,68,30,54,83,50,51,66,62,47,52,55,50,49,51,53,51,47,52,56,50,55,71,56,63,80,74,83,78,86,82,88,79,91,77,82,90,78,87,82,83,86,90,79,95,73,88,74,76,83,66,78,85,70,71,79,70,80,74,82,60,84,71,68,52,53,72,58,57,63,72,36,84,88,52,52,69,76,53,37,54,51,51,51,52,42,53,54,48,40,50,53,44,47,54,50,32,41,75,69,74,37,55,84,36,71,66,34,54,49,43,48,42,42,52,68,46,48,53,39,47,48,51,49,58,46,69,71,41,57,77,72,43,27,70,73,33,70,73,58,98,84,29,25,40,50,56,51,44,48,54,52,52,51,51,54,43,49,51,56,49,52,52,49,51,51,53,53,52,52,52,51,53,50,52,54,51,50,52,50,52,51,46,74,74,56,75,81,83,80,74,78,85,81,75,126

Sequence (292 aa):
MVDAITGAGLVVVNVAAGVGTAVYAGTAFGRRPNTVRRSVVVILVLCVLALLGAGWVAFAGAGISLAAFVTAMFGNLSKTARRLVVSALALVAFSLLGAHWVLDPFAVLITIAAVRLLGRGGRGCGVDSRHREHHLQTPHAVDLRKEPVDAVPPQTAPTPSLAMYLFDDRVPAAARDKLRLISERARAASEYLTQQGRGSGIDAIEVERIRDDYAPGAVRGYLALPPWSAQGTVLADGKTGLELLIDQLDLLEHRLREIQESVALTGGEELLTHGRFLKDRFPDRGEDDLRI

=== Feature glossary ===
Reading guide. The protein is described through the following features:

Foldseek 3Di. A 3Di character summarizes, for each residue, the relative orientation of the Cα frame of its nearest spatial neighbor. Because it encodes fold topology rather than chemistry, 3Di alignments detect remote structural similarity that sequence alignment misses.

Contact-map, Ramachandran, and PAE plots. Plot images: a contact map (which residues are close in 3D, as an N×N binary image), a Ramachandran scatter (backbone torsion angles, revealing secondary-structure composition at a glance), and — for AlphaFold structures — a PAE heatmap (pairwise prediction confidence).

Radius of gyration, Cα contacts, bounding box. Radius of gyration (Rg) is the root-mean-square distance of Cα atoms from their centroid — a single number for overall size and compactness. A globular domain of N residues has Rg ≈ 2.2·N^0.38 Å; an extended or disordered chain has a much larger Rg. The Cα contact count is the number of residue pairs whose Cα atoms are within 8 Å and are more than four positions apart in sequence — a standard proxy for tertiary packing density. The bounding box is the smallest axis-aligned box enclosing all Cα atoms.

Secondary structure (8-state, DSSP). Eight-state secondary structure (DSSP): H is the canonical α-helix, G the tighter 3₁₀-helix, I the wider π-helix; E/B are β-structure, T and S are turns and bends, and '-' is everything else. DSSP derives these from the pattern of main-chain N–H···O=C hydrogen bonds, not from the sequence.

B-factor. B-factor (Debye–Waller factor) reflects atomic displacement in the crystal lattice. It is an experimental observable (units Å²), not a prediction; low values mean the atom is pinned down, high values mean it moves or is heterogeneous across the crystal.

pLDDT. pLDDT is the predicted lDDT-Cα score: AlphaFold's confidence that the local environment of each residue (all inter-atomic distances within 15 Å) is correctly placed. It is a per-residue number between 0 and 100, with higher meaning more reliable.

Nearest PDB structures. Nearest PDB neighbors are the top structural matches found by Foldseek when searching this structure against the entire Protein Data Bank. Each hit reports a TM-score (0 to 1; >0.5 almost always implies the same fold)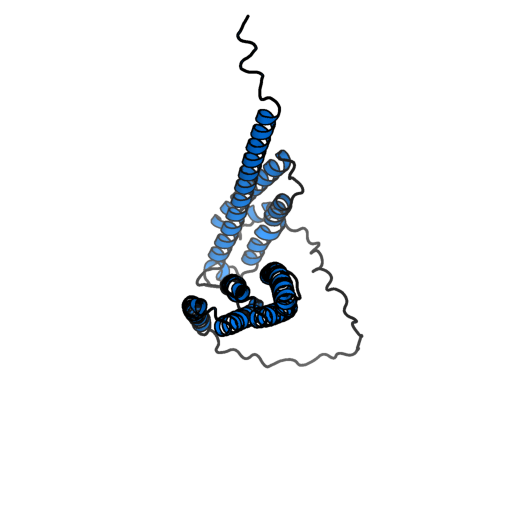 and an E-value. These are *structural* homologs — they may share no detectable sequence similarity.

Solvent-accessible surface area. Accessible surface area quantifies burial. A residue with SASA near zero is packed into the hydrophobic core; one with SASA >100 Å² sits on the surface. Computed here via the Shrake–Rupley numerical algorithm with a 1.4 Å probe.

Rendered structure images. Structure images are PyMOL renders from six orthogonal camera directions. Cartoon representation draws helices as coils and strands as arrows; sticks shows the backbone as bonds; surface shows the solvent-excluded envelope. Rainbow coloring maps sequence position to hue (blue→red, N→C); chain coloring assigns a distinct color per polypeptide.

Backbone torsions (φ/ψ). φ (phi) and ψ (psi) are the two rotatable backbone dihedrals per residue: φ is the C(i-1)–N–Cα–C torsion, ψ is the N–Cα–C–N(i+1) torsion, both in degrees on (−180°, 180°]. α-helical residues cluster near (−60°, −45°); β-strand residues near (−120°, +130°). A Ramachandran plot is simply a scatter of (φ, ψ) for every residue.

Predicted aligned error. Predicted Aligned Error (PAE) is an AlphaFold confidence matrix: entry (i, j) is the expected error in the position of residue j, in ångströms, when the prediction is superimposed on the true structure at residue i. Low PAE within a block of residues means that block is internally rigid and well-predicted; high PAE between two blocks means their relative placement is uncertain even if each block individually is confident.

mmCIF coordinates. Structure coordinates are given as an mmCIF _atom_site loop: one row per atom with element, residue name, chain id, sequence number, and x/y/z position in Å. Only the four main-chain atoms per residue are included here; side chains are omitted to keep the record compact.

InterPro / GO / CATH / organism. Database cross-references. InterPro integrates a dozen domain/family signature databases into unified entries with residue-range hits. GO terms attach function/process/location labels with evidence codes. CATH codes position the fold in a four-level structural taxonomy. Organism is the NCBI-taxonomy species name.

Secondary structure (3-state, P-SEA). SS3 is a coarse helix/strand/coil call (letters a/b/c) made by the P-SEA algorithm from inter-Cα distances and dihedrals. It is less detailed than DSSP but needs only Cα positions.

Sequence. Sequence gives the chain of amino acids in standard one-letter code (A=alanine, C=cysteine, …, Y=tyrosine), read N→C. It is the only feature that is directly encoded by the gene; all structural features are derived from the folded form of this sequence.